Protein AF-0000000067210352 (afdb_homodimer)

Nearest PDB structures (foldseek):
  8b3d-assembly1_K  TM=9.411E-01  e=3.010E-17  Sus scrofa domesticus
  8xme-assembly1_K  TM=9.860E-01  e=3.059E-12  Arabidopsis thaliana
  8xmc-assembly1_K  TM=9.384E-01  e=3.059E-12  Arabidopsis thaliana
  8him-assembly1_K  TM=9.381E-01  e=9.627E-12  Brassica oleracea
  8qsz-assembly1_K  TM=8.817E-01  e=6.164E-12  Schizosaccharomyces pombe

Structure (mmCIF, N/CA/C/O backbone):
data_AF-0000000067210352-model_v1
#
loop_
_entity.id
_entity.type
_entity.pdbx_description
1 polymer 'RNA polymerase II subunit J'
#
loop_
_atom_site.group_PDB
_atom_site.id
_atom_site.type_symbol
_atom_site.label_atom_id
_atom_site.label_alt_id
_atom_site.label_comp_id
_atom_site.label_asym_id
_atom_site.label_entity_id
_atom_site.label_seq_id
_atom_site.pdbx_PDB_ins_code
_atom_site.Cartn_x
_atom_site.Cartn_y
_atom_site.Cartn_z
_atom_site.occupancy
_atom_site.B_iso_or_equiv
_atom_site.auth_seq_id
_atom_site.auth_comp_id
_atom_site.auth_asym_id
_atom_site.auth_atom_id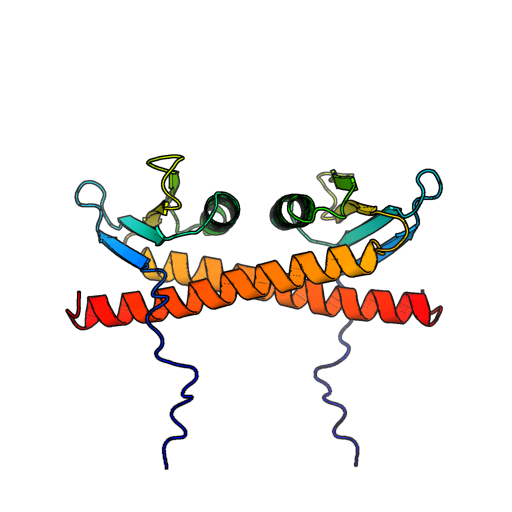
_atom_site.pdbx_PDB_model_num
ATOM 1 N N . SER A 1 1 ? -35.344 -11.773 -7.762 1 19.56 1 SER A N 1
ATOM 2 C CA . SER A 1 1 ? -35.125 -10.438 -8.305 1 19.56 1 SER A CA 1
ATOM 3 C C . SER A 1 1 ? -33.75 -9.922 -7.969 1 19.56 1 SER A C 1
ATOM 5 O O . SER A 1 1 ? -33.469 -9.516 -6.832 1 19.56 1 SER A O 1
ATOM 7 N N . THR A 1 2 ? -32.594 -10.547 -8.555 1 21.84 2 THR A N 1
ATOM 8 C CA . THR A 1 2 ? -31.188 -10.656 -8.289 1 21.84 2 THR A CA 1
ATOM 9 C C . THR A 1 2 ? -30.453 -9.359 -8.641 1 21.84 2 THR A C 1
ATOM 11 O O . THR A 1 2 ? -30.516 -8.914 -9.789 1 21.84 2 THR A O 1
ATOM 14 N N . LEU A 1 3 ? -30.641 -8.32 -7.82 1 22.97 3 LEU A N 1
ATOM 15 C CA . LEU A 1 3 ? -30.031 -7 -7.949 1 22.97 3 LEU A CA 1
ATOM 16 C C . LEU A 1 3 ? -28.578 -7.113 -8.383 1 22.97 3 LEU A C 1
ATOM 18 O O . LEU A 1 3 ? -27.719 -7.492 -7.582 1 22.97 3 LEU A O 1
ATOM 22 N N . ARG A 1 4 ? -28.422 -7.617 -9.656 1 25.55 4 ARG A N 1
ATOM 23 C CA . ARG A 1 4 ? -27.156 -7.73 -10.383 1 25.55 4 ARG A CA 1
ATOM 24 C C . ARG A 1 4 ? -26.406 -6.41 -10.375 1 25.55 4 ARG A C 1
ATOM 26 O O . ARG A 1 4 ? -26.875 -5.41 -10.914 1 25.55 4 ARG A O 1
ATOM 33 N N . CYS A 1 5 ? -25.828 -6.082 -9.258 1 28.19 5 CYS A N 1
ATOM 34 C CA . CYS A 1 5 ? -25 -4.887 -9.188 1 28.19 5 CYS A CA 1
ATOM 35 C C . CYS A 1 5 ? -24.328 -4.605 -10.531 1 28.19 5 CYS A C 1
ATOM 37 O O . CYS A 1 5 ? -23.641 -5.461 -11.07 1 28.19 5 CYS A O 1
ATOM 39 N N . HIS A 1 6 ? -25 -3.918 -11.508 1 27.55 6 HIS A N 1
ATOM 40 C CA . HIS A 1 6 ? -24.656 -3.383 -12.82 1 27.55 6 HIS A CA 1
ATOM 41 C C . HIS A 1 6 ? -23.234 -2.824 -12.82 1 27.55 6 HIS A C 1
ATOM 43 O O . HIS A 1 6 ? -22.812 -2.215 -13.805 1 27.55 6 HIS A O 1
ATOM 49 N N . TRP A 1 7 ? -22.938 -2.4 -11.609 1 29.77 7 TRP A N 1
ATOM 50 C CA . TRP A 1 7 ? -21.625 -1.773 -11.648 1 29.77 7 TRP A CA 1
ATOM 51 C C . TRP A 1 7 ? -20.609 -2.678 -12.352 1 29.77 7 TRP A C 1
ATOM 53 O O . TRP A 1 7 ? -19.422 -2.402 -12.336 1 29.77 7 TRP A O 1
ATOM 63 N N . CYS A 1 8 ? -21.125 -3.896 -12.844 1 28.25 8 CYS A N 1
ATOM 64 C CA . CYS A 1 8 ? -20.219 -4.941 -13.312 1 28.25 8 CYS A CA 1
ATOM 65 C C . CYS A 1 8 ? -19.406 -4.461 -14.516 1 28.25 8 CYS A C 1
ATOM 67 O O . CYS A 1 8 ? -18.188 -4.629 -14.547 1 28.25 8 CYS A O 1
ATOM 69 N N . GLN A 1 9 ? -19.938 -4.258 -15.828 1 29.86 9 GLN A N 1
ATOM 70 C CA . GLN A 1 9 ? -19.406 -4.852 -17.047 1 29.86 9 GLN A CA 1
ATOM 71 C C . GLN A 1 9 ? -18.297 -3.996 -17.641 1 29.86 9 GLN A C 1
ATOM 73 O O . GLN A 1 9 ? -17.656 -4.383 -18.625 1 29.86 9 GLN A O 1
ATOM 78 N N . GLY A 1 10 ? -18.391 -2.686 -17.719 1 33.44 10 GLY A N 1
ATOM 79 C CA . GLY A 1 10 ? -17.594 -2.113 -18.781 1 33.44 10 GLY A CA 1
ATOM 80 C C . GLY A 1 10 ? -16.141 -2.553 -18.75 1 33.44 10 GLY A C 1
ATOM 81 O O . GLY A 1 10 ? -15.641 -2.959 -17.703 1 33.44 10 GLY A O 1
ATOM 82 N N . ALA A 1 11 ? -15.5 -3.037 -19.984 1 35.12 11 ALA A N 1
ATOM 83 C CA . ALA A 1 11 ? -14.242 -3.676 -20.359 1 35.12 11 ALA A CA 1
ATOM 84 C C . ALA A 1 11 ? -13.055 -2.918 -19.766 1 35.12 11 ALA A C 1
ATOM 86 O O . ALA A 1 11 ? -11.922 -3.066 -20.234 1 35.12 11 ALA A O 1
ATOM 87 N N . ILE A 1 12 ? -13.102 -1.902 -19.172 1 40.78 12 ILE A N 1
ATOM 88 C CA . ILE A 1 12 ? -11.836 -1.324 -18.734 1 40.78 12 ILE A CA 1
ATOM 89 C C . ILE A 1 12 ? -11 -2.385 -18.016 1 40.78 12 ILE A C 1
ATOM 91 O O . ILE A 1 12 ? -11.188 -2.629 -16.828 1 40.78 12 ILE A O 1
ATOM 95 N N . GLN A 1 13 ? -11.078 -3.617 -18.484 1 44.81 13 GLN A N 1
ATOM 96 C CA . GLN A 1 13 ? -10.492 -4.879 -18.047 1 44.81 13 GLN A CA 1
ATOM 97 C C . GLN A 1 13 ? -9.023 -4.707 -17.672 1 44.81 13 GLN A C 1
ATOM 99 O O . GLN A 1 13 ? -8.172 -4.566 -18.547 1 44.81 13 GLN A O 1
ATOM 104 N N . SER A 1 14 ? -8.734 -3.717 -16.953 1 54.16 14 SER A N 1
ATOM 105 C CA . SER A 1 14 ? -7.359 -3.861 -16.484 1 54.16 14 SER A CA 1
ATOM 106 C C . SER A 1 14 ? -7.027 -5.32 -16.188 1 54.16 14 SER A C 1
ATOM 108 O O . SER A 1 14 ? -7.656 -5.949 -15.344 1 54.16 14 SER A O 1
ATOM 110 N N . ARG A 1 15 ? -6.789 -6.043 -17.312 1 71.25 15 ARG A N 1
ATOM 111 C CA . ARG A 1 15 ? -6.633 -7.488 -17.438 1 71.25 15 ARG A CA 1
ATOM 112 C C . ARG A 1 15 ? -5.508 -7.996 -16.531 1 71.25 15 ARG A C 1
ATOM 114 O O . ARG A 1 15 ? -4.395 -7.465 -16.562 1 71.25 15 ARG A O 1
ATOM 121 N N . ILE A 1 16 ? -5.949 -8.672 -15.484 1 84.25 16 ILE A N 1
ATOM 122 C CA . ILE A 1 16 ? -4.996 -9.484 -14.734 1 84.25 16 ILE A CA 1
ATOM 123 C C . ILE A 1 16 ? -4.914 -10.875 -15.344 1 84.25 16 ILE A C 1
ATOM 125 O O . ILE A 1 16 ? -5.941 -11.492 -15.641 1 84.25 16 ILE A O 1
ATOM 129 N N . THR A 1 17 ? -3.717 -11.211 -15.703 1 87.69 17 THR A N 1
ATOM 130 C CA . THR A 1 17 ? -3.49 -12.562 -16.203 1 87.69 17 THR A CA 1
ATOM 131 C C . THR A 1 17 ? -2.656 -13.367 -15.203 1 87.69 17 THR A C 1
ATOM 133 O O . THR A 1 17 ? -1.692 -12.852 -14.641 1 87.69 17 THR A O 1
ATOM 136 N N . ILE A 1 18 ? -3.014 -14.609 -15.055 1 89.81 18 ILE A N 1
ATOM 137 C CA . ILE A 1 18 ? -2.32 -15.508 -14.141 1 89.81 18 ILE A CA 1
ATOM 138 C C . ILE A 1 18 ? -1.677 -16.641 -14.922 1 89.81 18 ILE A C 1
ATOM 140 O O . ILE A 1 18 ? -2.367 -17.391 -15.617 1 89.81 18 ILE A O 1
ATOM 144 N N . ASN A 1 19 ? -0.349 -16.672 -14.812 1 90.38 19 ASN A N 1
ATOM 145 C CA . ASN A 1 19 ? 0.374 -17.75 -15.477 1 90.38 19 ASN A CA 1
ATOM 146 C C . ASN A 1 19 ? 1.207 -18.562 -14.484 1 90.38 19 ASN A C 1
ATOM 148 O O . ASN A 1 19 ? 1.931 -17.984 -13.664 1 90.38 19 ASN A O 1
ATOM 152 N N . LYS A 1 20 ? 1.061 -19.844 -14.633 1 91.25 20 LYS A N 1
ATOM 153 C CA . LYS A 1 20 ? 1.897 -20.703 -13.805 1 91.25 20 LYS A CA 1
ATOM 154 C C . LYS A 1 20 ? 3.354 -20.656 -14.258 1 91.25 20 LYS A C 1
ATOM 156 O O . LYS A 1 20 ? 3.635 -20.656 -15.461 1 91.25 20 LYS A O 1
ATOM 161 N N . ASP A 1 21 ? 4.27 -20.562 -13.289 1 91.62 21 ASP A N 1
ATOM 162 C CA . ASP A 1 21 ? 5.691 -20.688 -13.602 1 91.62 21 ASP A CA 1
ATOM 163 C C . ASP A 1 21 ? 6.066 -22.125 -13.922 1 91.62 21 ASP A C 1
ATOM 165 O O . ASP A 1 21 ? 5.973 -23 -13.055 1 91.62 21 ASP A O 1
ATOM 169 N N . THR A 1 22 ? 6.477 -22.391 -15.078 1 89.81 22 THR A N 1
ATOM 170 C CA . THR A 1 22 ? 6.75 -23.75 -15.523 1 89.81 22 THR A CA 1
ATOM 171 C C . THR A 1 22 ? 8.109 -24.219 -15.008 1 89.81 22 THR A C 1
ATOM 173 O O . THR A 1 22 ? 8.391 -25.422 -14.992 1 89.81 22 THR A O 1
ATOM 176 N N . LYS A 1 23 ? 8.922 -23.281 -14.578 1 92.12 23 LYS A N 1
ATOM 177 C CA . LYS A 1 23 ? 10.281 -23.641 -14.188 1 92.12 23 LYS A CA 1
ATOM 178 C C . LYS A 1 23 ? 10.391 -23.797 -12.672 1 92.12 23 LYS A C 1
ATOM 180 O O . LYS A 1 23 ? 11.289 -24.484 -12.18 1 92.12 23 LYS A O 1
ATOM 185 N N . VAL A 1 24 ? 9.539 -23.203 -11.938 1 93.5 24 VAL A N 1
ATOM 186 C CA . VAL A 1 24 ? 9.609 -23.188 -10.484 1 93.5 24 VAL A CA 1
ATOM 187 C C . VAL A 1 24 ? 8.32 -23.75 -9.891 1 93.5 24 VAL A C 1
ATOM 189 O O . VAL A 1 24 ? 7.227 -23.266 -10.203 1 93.5 24 VAL A O 1
ATOM 192 N N . PRO A 1 25 ? 8.414 -24.781 -9.062 1 94.25 25 PRO A N 1
ATOM 193 C CA . PRO A 1 25 ? 7.207 -25.359 -8.469 1 94.25 25 PRO A CA 1
ATOM 194 C C . PRO A 1 25 ? 6.449 -24.375 -7.582 1 94.25 25 PRO A C 1
ATOM 196 O O . PRO A 1 25 ? 7.066 -23.562 -6.898 1 94.25 25 PRO A O 1
ATOM 199 N N . ASN A 1 26 ? 5.074 -24.484 -7.539 1 96.44 26 ASN A N 1
ATOM 200 C CA . ASN A 1 26 ? 4.184 -23.672 -6.723 1 96.44 26 ASN A CA 1
ATOM 201 C C . ASN A 1 26 ? 4.473 -22.188 -6.902 1 96.44 26 ASN A C 1
ATOM 203 O O . ASN A 1 26 ? 4.617 -21.453 -5.918 1 96.44 26 ASN A O 1
ATOM 207 N N . ALA A 1 27 ? 4.711 -21.812 -8.078 1 96.94 27 ALA A N 1
ATOM 208 C CA . ALA A 1 27 ? 5.004 -20.422 -8.422 1 96.94 27 ALA A CA 1
ATOM 209 C C . ALA A 1 27 ? 4.098 -19.938 -9.547 1 96.94 27 ALA A C 1
ATOM 211 O O . ALA A 1 27 ? 3.756 -20.703 -10.453 1 96.94 27 ALA A O 1
ATOM 212 N N . CYS A 1 28 ? 3.65 -18.688 -9.461 1 96.5 28 CYS A N 1
ATOM 213 C CA . CYS A 1 28 ? 2.812 -18.047 -10.477 1 96.5 28 CYS A CA 1
ATOM 214 C C . CYS A 1 28 ? 3.314 -16.656 -10.797 1 96.5 28 CYS A C 1
ATOM 216 O O . CYS A 1 28 ? 3.945 -16 -9.961 1 96.5 28 CYS A O 1
ATOM 218 N N . LEU A 1 29 ? 3.006 -16.266 -12 1 94.38 29 LEU A N 1
ATOM 219 C CA . LEU A 1 29 ? 3.189 -14.883 -12.453 1 94.38 29 LEU A CA 1
ATOM 220 C C . LEU A 1 29 ? 1.847 -14.172 -12.586 1 94.38 29 LEU A C 1
ATOM 222 O O . LEU A 1 29 ? 0.952 -14.656 -13.289 1 94.38 29 LEU A O 1
ATOM 226 N N . PHE A 1 30 ? 1.729 -13.109 -11.875 1 92.75 30 PHE A N 1
ATOM 227 C CA . PHE A 1 30 ? 0.553 -12.258 -11.977 1 92.75 30 PHE A CA 1
ATOM 228 C C . PHE A 1 30 ? 0.858 -11.008 -12.797 1 92.75 30 PHE A C 1
ATOM 230 O O . PHE A 1 30 ? 1.696 -10.195 -12.414 1 92.75 30 PHE A O 1
ATOM 237 N N . THR A 1 31 ? 0.204 -10.883 -13.883 1 90.31 31 THR A N 1
ATOM 238 C CA . THR A 1 31 ? 0.408 -9.734 -14.758 1 90.31 31 THR A CA 1
ATOM 239 C C . THR A 1 31 ? -0.721 -8.719 -14.594 1 90.31 31 THR A C 1
ATOM 241 O O . THR A 1 31 ? -1.895 -9.055 -14.766 1 90.31 31 THR A O 1
ATOM 244 N N . ILE A 1 32 ? -0.373 -7.578 -14.227 1 88 32 ILE A N 1
ATOM 245 C CA . ILE A 1 32 ? -1.345 -6.512 -14.031 1 88 32 ILE A CA 1
ATOM 246 C C . ILE A 1 32 ? -1.101 -5.398 -15.047 1 88 32 ILE A C 1
ATOM 248 O O . ILE A 1 32 ? 0.018 -4.891 -15.164 1 88 32 ILE A O 1
ATOM 252 N N . ASN A 1 33 ? -2.201 -5.004 -15.672 1 81.06 33 ASN A N 1
ATOM 253 C CA . ASN A 1 33 ? -2.105 -3.961 -16.688 1 81.06 33 ASN A CA 1
ATOM 254 C C . ASN A 1 33 ? -2.373 -2.578 -16.109 1 81.06 33 ASN A C 1
ATOM 256 O O . ASN A 1 33 ? -3.314 -2.4 -15.328 1 81.06 33 ASN A O 1
ATOM 260 N N . LYS A 1 34 ? -1.65 -1.456 -16.594 1 69.19 34 LYS A N 1
ATOM 261 C CA . LYS A 1 34 ? -1.812 -0.025 -16.359 1 69.19 34 LYS A CA 1
ATOM 262 C C . LYS A 1 34 ? -1.405 0.348 -14.938 1 69.19 34 LYS A C 1
ATOM 264 O O . LYS A 1 34 ? -1.663 1.465 -14.484 1 69.19 34 LYS A O 1
ATOM 269 N N . GLU A 1 35 ? -0.926 -0.643 -14.375 1 61.75 35 GLU A N 1
ATOM 270 C CA . GLU A 1 35 ? -0.591 -0.27 -13.008 1 61.75 35 GLU A CA 1
ATOM 271 C C . GLU A 1 35 ? 0.895 0.045 -12.867 1 61.75 35 GLU A C 1
ATOM 273 O O . GLU A 1 35 ? 1.716 -0.455 -13.633 1 61.75 35 GLU A O 1
ATOM 278 N N . ASP A 1 36 ? 1.167 1.062 -11.93 1 67.06 36 ASP A N 1
ATOM 279 C CA . ASP A 1 36 ? 2.52 1.576 -11.734 1 67.06 36 ASP A CA 1
ATOM 280 C C . ASP A 1 36 ? 3.26 0.779 -10.664 1 67.06 36 ASP A C 1
ATOM 282 O O . ASP A 1 36 ? 2.707 -0.165 -10.094 1 67.06 36 ASP A O 1
ATOM 286 N N . HIS A 1 37 ? 4.516 1.188 -10.57 1 72.5 37 HIS A N 1
ATOM 287 C CA . HIS A 1 37 ? 5.543 0.625 -9.703 1 72.5 37 HIS A CA 1
ATOM 288 C C . HIS A 1 37 ? 5.102 0.658 -8.242 1 72.5 37 HIS A C 1
ATOM 290 O O . HIS A 1 37 ? 5.492 -0.204 -7.449 1 72.5 37 HIS A O 1
ATOM 296 N N . THR A 1 38 ? 4.148 1.482 -8.102 1 75.56 38 THR A N 1
ATOM 297 C CA . THR A 1 38 ? 3.742 1.651 -6.707 1 75.56 38 THR A CA 1
ATOM 298 C C . THR A 1 38 ? 3.055 0.392 -6.191 1 75.56 38 THR A C 1
ATOM 300 O O . THR A 1 38 ? 3.422 -0.132 -5.137 1 75.56 38 THR A O 1
ATOM 303 N N . LEU A 1 39 ? 2.275 -0.25 -6.93 1 83.94 39 LEU A N 1
ATOM 304 C CA . LEU A 1 39 ? 1.536 -1.431 -6.496 1 83.94 39 LEU A CA 1
ATOM 305 C C . LEU A 1 39 ? 2.443 -2.654 -6.453 1 83.94 39 LEU A C 1
ATOM 307 O O . LEU A 1 39 ? 2.334 -3.48 -5.543 1 83.94 39 LEU A O 1
ATOM 311 N N . GLY A 1 40 ? 3.324 -2.711 -7.52 1 88.06 40 GLY A N 1
ATOM 312 C CA . GLY A 1 40 ? 4.273 -3.812 -7.527 1 88.06 40 GLY A CA 1
ATOM 313 C C . GLY A 1 40 ? 5.094 -3.902 -6.254 1 88.06 40 GLY A C 1
ATOM 314 O O . GLY A 1 40 ? 5.188 -4.969 -5.645 1 88.06 40 GLY A O 1
ATOM 315 N N . ASN A 1 41 ? 5.594 -2.75 -5.891 1 85.38 41 ASN A N 1
ATOM 316 C CA . ASN A 1 41 ? 6.434 -2.693 -4.699 1 85.38 41 ASN A CA 1
ATOM 317 C C . ASN A 1 41 ? 5.633 -2.98 -3.434 1 85.38 41 ASN A C 1
ATOM 319 O O . ASN A 1 41 ? 6.094 -3.709 -2.555 1 85.38 41 ASN A O 1
ATOM 323 N N . ILE A 1 42 ? 4.484 -2.477 -3.289 1 87.38 42 ILE A N 1
ATOM 324 C CA . ILE A 1 42 ? 3.65 -2.607 -2.102 1 87.38 42 ILE A C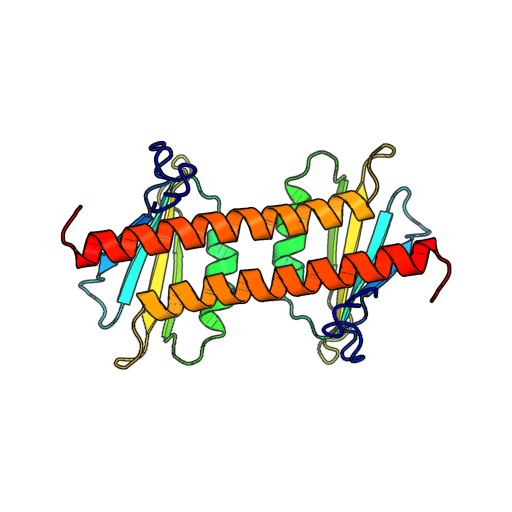A 1
ATOM 325 C C . ILE A 1 42 ? 3.236 -4.066 -1.919 1 87.38 42 ILE A C 1
ATOM 327 O O . ILE A 1 42 ? 3.32 -4.609 -0.815 1 87.38 42 ILE A O 1
ATOM 331 N N . ILE A 1 43 ? 2.916 -4.637 -2.961 1 91.62 43 ILE A N 1
ATOM 332 C CA . ILE A 1 43 ? 2.426 -6.008 -2.902 1 91.62 43 ILE A CA 1
ATOM 333 C C . ILE A 1 43 ? 3.584 -6.957 -2.6 1 91.62 43 ILE A C 1
ATOM 335 O O . ILE A 1 43 ? 3.457 -7.855 -1.764 1 91.62 43 ILE A O 1
ATOM 339 N N . LYS A 1 44 ? 4.676 -6.707 -3.307 1 92.75 44 LYS A N 1
ATOM 340 C CA . LYS A 1 44 ? 5.859 -7.52 -3.037 1 92.75 44 LYS A CA 1
ATOM 341 C C . LYS A 1 44 ? 6.219 -7.492 -1.555 1 92.75 44 LYS A C 1
ATOM 343 O O . LYS A 1 44 ? 6.414 -8.539 -0.938 1 92.75 44 LYS A O 1
ATOM 348 N N . SER A 1 45 ? 6.293 -6.328 -1.028 1 90.5 45 SER A N 1
ATOM 349 C CA . SER A 1 45 ? 6.664 -6.16 0.373 1 90.5 45 SER A CA 1
ATOM 350 C C . SER A 1 45 ? 5.688 -6.883 1.294 1 90.5 45 SER A C 1
ATOM 352 O O . SER A 1 45 ? 6.098 -7.508 2.273 1 90.5 45 SER A O 1
ATOM 354 N N . GLN A 1 46 ? 4.426 -6.746 1.006 1 92.5 46 GLN A N 1
ATOM 355 C CA . GLN A 1 46 ? 3.412 -7.406 1.824 1 92.5 46 GLN A CA 1
ATOM 356 C C . GLN A 1 46 ? 3.529 -8.922 1.727 1 92.5 46 GLN A C 1
ATOM 358 O O . GLN A 1 46 ? 3.398 -9.625 2.73 1 92.5 46 GLN A O 1
ATOM 363 N N . LEU A 1 47 ? 3.752 -9.453 0.554 1 96.19 47 LEU A N 1
ATOM 364 C CA . LEU A 1 47 ? 3.906 -10.883 0.321 1 96.19 47 LEU A CA 1
ATOM 365 C C . LEU A 1 47 ? 5.059 -11.445 1.146 1 96.19 47 LEU A C 1
ATOM 367 O O . LEU A 1 47 ? 4.953 -12.547 1.701 1 96.19 47 LEU A O 1
ATOM 371 N N . LEU A 1 48 ? 6.07 -10.727 1.271 1 94.94 48 LEU A N 1
ATOM 372 C CA . LEU A 1 48 ? 7.285 -11.195 1.924 1 94.94 48 LEU A CA 1
ATOM 373 C C . LEU A 1 48 ? 7.086 -11.297 3.432 1 94.94 48 LEU A C 1
ATOM 375 O O . LEU A 1 48 ? 7.891 -11.93 4.129 1 94.94 48 LEU A O 1
ATOM 379 N N . LYS A 1 49 ? 6.113 -10.758 3.926 1 91.19 49 LYS A N 1
ATOM 380 C CA . LYS A 1 49 ? 5.789 -10.891 5.344 1 91.19 49 LYS A CA 1
ATOM 381 C C . LYS A 1 49 ? 5.133 -12.234 5.637 1 91.19 49 LYS A C 1
ATOM 383 O O . LYS A 1 49 ? 5.031 -12.641 6.793 1 91.19 49 LYS A O 1
ATOM 388 N N . ASP A 1 50 ? 4.602 -12.867 4.66 1 96.25 50 ASP A N 1
ATOM 389 C CA . ASP A 1 50 ? 3.961 -14.172 4.793 1 96.25 50 ASP A CA 1
ATOM 390 C C . ASP A 1 50 ? 5 -15.289 4.879 1 96.25 50 ASP A C 1
ATOM 392 O O . ASP A 1 50 ? 5.766 -15.508 3.936 1 96.25 50 ASP A O 1
ATOM 396 N N . PRO A 1 51 ? 5.062 -16.031 5.926 1 97.62 51 PRO A N 1
ATOM 397 C CA . PRO A 1 51 ? 6.086 -17.062 6.09 1 97.62 51 PRO A CA 1
ATOM 398 C C . PRO A 1 51 ? 5.945 -18.203 5.078 1 97.62 51 PRO A C 1
ATOM 400 O O . PRO A 1 51 ? 6.887 -18.969 4.871 1 97.62 51 PRO A O 1
ATOM 403 N N . GLN A 1 52 ? 4.84 -18.312 4.43 1 98.12 52 GLN A N 1
ATOM 404 C CA . GLN A 1 52 ? 4.645 -19.391 3.461 1 98.12 52 GLN A CA 1
ATOM 405 C C . GLN A 1 52 ? 4.973 -18.922 2.047 1 98.12 52 GLN A C 1
ATOM 407 O O . GLN A 1 52 ? 4.844 -19.688 1.088 1 98.12 52 GLN A O 1
ATOM 412 N N . VAL A 1 53 ? 5.383 -17.703 1.933 1 98.38 53 VAL A N 1
ATOM 413 C CA . VAL A 1 53 ? 5.898 -17.188 0.67 1 98.38 53 VAL A CA 1
ATOM 414 C C . VAL A 1 53 ? 7.414 -17.391 0.61 1 98.38 53 VAL A C 1
ATOM 416 O O . VAL A 1 53 ? 8.156 -16.797 1.397 1 98.38 53 VAL A O 1
ATOM 419 N N . LEU A 1 54 ? 7.812 -18.203 -0.325 1 98.12 54 LEU A N 1
ATOM 420 C CA . LEU A 1 54 ? 9.227 -18.516 -0.469 1 98.12 54 LEU A CA 1
ATOM 421 C C . LEU A 1 54 ? 9.953 -17.422 -1.249 1 98.12 54 LEU A C 1
ATOM 423 O O . LEU A 1 54 ? 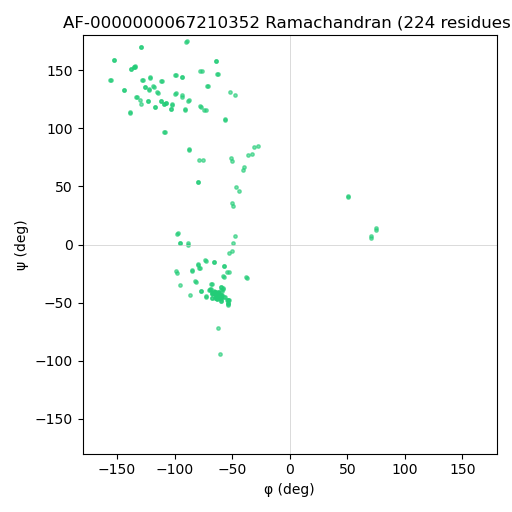11.133 -17.156 -1.005 1 98.12 54 LEU A O 1
ATOM 427 N N . PHE A 1 55 ? 9.289 -16.844 -2.109 1 97.81 55 PHE A N 1
ATOM 428 C CA . PHE A 1 55 ? 9.859 -15.805 -2.955 1 97.81 55 PHE A CA 1
ATOM 429 C C . PHE A 1 55 ? 8.766 -14.867 -3.469 1 97.81 55 PHE A C 1
ATOM 431 O O . PHE A 1 55 ? 7.668 -15.32 -3.807 1 97.81 55 PHE A O 1
ATOM 438 N N . ALA A 1 56 ? 9.07 -13.602 -3.525 1 97.75 56 ALA A N 1
ATOM 439 C CA . ALA A 1 56 ? 8.227 -12.594 -4.164 1 97.75 56 ALA A CA 1
ATOM 440 C C . ALA A 1 56 ? 9.07 -11.531 -4.863 1 97.75 56 ALA A C 1
ATOM 442 O O . ALA A 1 56 ? 10.039 -11.031 -4.293 1 97.75 56 ALA A O 1
ATOM 443 N N . GLY A 1 57 ? 8.773 -11.188 -6.055 1 94.88 57 GLY A N 1
ATOM 444 C CA . GLY A 1 57 ? 9.398 -10.141 -6.84 1 94.88 57 GLY A CA 1
ATOM 445 C C . GLY A 1 57 ? 8.477 -9.531 -7.875 1 94.88 57 GLY A C 1
ATOM 446 O O . GLY A 1 57 ? 7.375 -10.031 -8.102 1 94.88 57 GLY A O 1
ATOM 447 N N . TYR A 1 58 ? 8.805 -8.383 -8.289 1 93 58 TYR A N 1
ATOM 448 C CA . TYR A 1 58 ? 8.047 -7.82 -9.398 1 93 58 TYR A CA 1
ATOM 449 C C . TYR A 1 58 ? 8.977 -7.191 -10.43 1 93 58 TYR A C 1
ATOM 451 O O . TYR A 1 58 ? 10.117 -6.844 -10.117 1 93 58 TYR A O 1
ATOM 459 N N . LYS A 1 59 ? 8.578 -7.129 -11.656 1 89.56 59 LYS A N 1
ATOM 460 C CA . LYS A 1 59 ? 9.312 -6.473 -12.734 1 89.56 59 LYS A CA 1
ATOM 461 C C . LYS A 1 59 ? 8.375 -5.676 -13.633 1 89.56 59 LYS A C 1
ATOM 463 O O . LYS A 1 59 ? 7.176 -5.938 -13.672 1 89.56 59 LYS A O 1
ATOM 468 N N . VAL A 1 60 ? 9 -4.645 -14.164 1 83.75 60 VAL A N 1
ATOM 469 C CA . VAL A 1 60 ? 8.344 -3.865 -15.211 1 83.75 60 VAL A CA 1
ATOM 470 C C . VAL A 1 60 ? 9.016 -4.133 -16.562 1 83.75 60 VAL A C 1
ATOM 472 O O . VAL A 1 60 ? 10.109 -3.627 -16.828 1 83.75 60 VAL A O 1
ATOM 475 N N . PRO A 1 61 ? 8.422 -5.008 -17.266 1 78.56 61 PRO A N 1
ATOM 476 C CA . PRO A 1 61 ? 9.117 -5.438 -18.484 1 78.56 61 PRO A CA 1
ATOM 477 C C . PRO A 1 61 ? 9.516 -4.27 -19.391 1 78.56 61 PRO A C 1
ATOM 479 O O . PRO A 1 61 ? 10.609 -4.273 -19.953 1 78.56 61 PRO A O 1
ATOM 482 N N . HIS A 1 62 ? 8.617 -3.385 -19.719 1 76.5 62 HIS A N 1
ATOM 483 C CA . HIS A 1 62 ? 8.961 -2.219 -20.516 1 76.5 62 HIS A CA 1
ATOM 484 C C . HIS A 1 62 ? 8.438 -0.935 -19.875 1 76.5 62 HIS A C 1
ATOM 486 O O . HIS A 1 62 ? 7.246 -0.824 -19.578 1 76.5 62 HIS A O 1
ATOM 492 N N . PRO A 1 63 ? 9.336 -0.019 -19.641 1 66.94 63 PRO A N 1
ATOM 493 C CA . PRO A 1 63 ? 8.93 1.237 -19 1 66.94 63 PRO A CA 1
ATOM 494 C C . PRO A 1 63 ? 7.793 1.937 -19.734 1 66.94 63 PRO A C 1
ATOM 496 O O . PRO A 1 63 ? 7.02 2.68 -19.125 1 66.94 63 PRO A O 1
ATOM 499 N N . LEU A 1 64 ? 7.758 1.58 -20.953 1 71.81 64 LEU A N 1
ATOM 500 C CA . LEU A 1 64 ? 6.746 2.273 -21.75 1 71.81 64 LEU A CA 1
ATOM 501 C C . LEU A 1 64 ? 5.391 1.589 -21.625 1 71.81 64 LEU A C 1
ATOM 503 O O . LEU A 1 64 ? 4.355 2.197 -21.891 1 71.81 64 LEU A O 1
ATOM 507 N N . GLU A 1 65 ? 5.508 0.347 -21.25 1 67.94 65 GLU A N 1
ATOM 508 C CA . GLU A 1 65 ? 4.254 -0.37 -21.031 1 67.94 65 GLU A CA 1
ATOM 509 C C . GLU A 1 65 ? 3.822 -0.307 -19.578 1 67.94 65 GLU A C 1
ATOM 511 O O . GLU A 1 65 ? 4.656 -0.376 -18.672 1 67.94 65 GLU A O 1
ATOM 516 N N . HIS A 1 66 ? 2.641 0.1 -19.375 1 76.44 66 HIS A N 1
ATOM 517 C CA . HIS A 1 66 ? 2.1 0.203 -18.016 1 76.44 66 HIS A CA 1
ATOM 518 C C . HIS A 1 66 ? 1.652 -1.16 -17.5 1 76.44 66 HIS A C 1
ATOM 520 O O . HIS A 1 66 ? 0.462 -1.382 -17.266 1 76.44 66 HIS A O 1
ATOM 526 N N . LYS A 1 67 ? 2.648 -2.146 -17.578 1 82.19 67 LYS A N 1
ATOM 527 C CA . LYS A 1 67 ? 2.361 -3.473 -17.047 1 82.19 67 LYS A CA 1
ATOM 528 C C . LYS A 1 67 ? 3.359 -3.854 -15.953 1 82.19 67 LYS A C 1
ATOM 530 O O . LYS A 1 67 ? 4.543 -3.518 -16.047 1 82.19 67 LYS A O 1
ATOM 535 N N . ILE A 1 68 ? 2.869 -4.543 -15 1 88.62 68 ILE A N 1
ATOM 536 C CA . ILE A 1 68 ? 3.734 -5.07 -13.953 1 88.62 68 ILE A CA 1
ATOM 537 C C . ILE A 1 68 ? 3.523 -6.578 -13.828 1 88.62 68 ILE A C 1
ATOM 539 O O . ILE A 1 68 ? 2.398 -7.066 -13.938 1 88.62 68 ILE A O 1
ATOM 543 N N . ILE A 1 69 ? 4.613 -7.266 -13.719 1 90.69 69 ILE A N 1
ATOM 544 C CA . ILE A 1 69 ? 4.555 -8.703 -13.492 1 90.69 69 ILE A CA 1
ATOM 545 C C . ILE A 1 69 ? 5.062 -9.023 -12.086 1 90.69 69 ILE A C 1
ATOM 547 O O . ILE A 1 69 ? 6.188 -8.672 -11.727 1 90.69 69 ILE A O 1
ATOM 551 N N . ILE A 1 70 ? 4.215 -9.68 -11.32 1 93.44 70 ILE A N 1
ATOM 552 C CA . ILE A 1 70 ? 4.57 -10.086 -9.969 1 93.44 70 ILE A CA 1
ATOM 553 C C . ILE A 1 70 ? 4.742 -11.602 -9.914 1 93.44 70 ILE A C 1
ATOM 555 O O . ILE A 1 70 ? 3.828 -12.352 -10.273 1 93.44 70 ILE A O 1
ATOM 559 N N . ARG A 1 71 ? 5.938 -11.992 -9.531 1 96.19 71 ARG A N 1
ATOM 560 C CA . ARG A 1 71 ? 6.223 -13.414 -9.367 1 96.19 71 ARG A CA 1
ATOM 561 C C . ARG A 1 71 ? 6.133 -13.82 -7.898 1 96.19 71 ARG A C 1
ATOM 563 O O . ARG A 1 71 ? 6.719 -13.172 -7.031 1 96.19 71 ARG A O 1
ATOM 570 N N . VAL A 1 72 ? 5.383 -14.906 -7.656 1 97.88 72 VAL A N 1
ATOM 571 C CA . VAL A 1 72 ? 5.176 -15.383 -6.293 1 97.88 72 VAL A CA 1
ATOM 572 C C . VAL A 1 72 ? 5.395 -16.891 -6.234 1 97.88 72 VAL A C 1
ATOM 574 O O . VAL A 1 72 ? 4.852 -17.641 -7.059 1 97.88 72 VAL A O 1
ATOM 577 N N . GLN A 1 73 ? 6.211 -17.25 -5.355 1 98.44 73 GLN A N 1
ATOM 578 C CA . GLN A 1 73 ? 6.402 -18.672 -5.066 1 98.44 73 GLN A CA 1
ATOM 579 C C . GLN A 1 73 ? 6.027 -19 -3.623 1 98.44 73 GLN A C 1
ATOM 581 O O . GLN A 1 73 ? 6.402 -18.266 -2.699 1 98.44 73 GLN A O 1
ATOM 586 N N . THR A 1 74 ? 5.273 -20.141 -3.371 1 98.38 74 THR A N 1
ATOM 587 C CA . THR A 1 74 ? 4.82 -20.5 -2.031 1 98.38 74 THR A CA 1
ATOM 588 C C . THR A 1 74 ? 5.184 -21.953 -1.709 1 98.38 74 THR A C 1
ATOM 590 O O . THR A 1 74 ? 5.73 -22.656 -2.553 1 98.38 74 THR A O 1
ATOM 593 N N . THR A 1 75 ? 5 -22.297 -0.425 1 98.19 75 THR A N 1
ATOM 594 C CA . THR A 1 75 ? 5.152 -23.672 0.004 1 98.19 75 THR A CA 1
ATOM 595 C C . THR A 1 75 ? 4.109 -24.562 -0.663 1 98.19 75 THR A C 1
ATOM 597 O O . THR A 1 75 ? 3.086 -24.078 -1.148 1 98.19 75 THR A O 1
ATOM 600 N N . PRO A 1 76 ? 4.316 -25.844 -0.773 1 96.62 76 PRO A N 1
ATOM 601 C CA . PRO A 1 76 ? 3.451 -26.766 -1.52 1 96.62 76 PRO A CA 1
ATOM 602 C C . PRO A 1 76 ? 2.01 -26.75 -1.018 1 96.62 76 PRO A C 1
ATOM 604 O O . PRO A 1 76 ? 1.081 -27.016 -1.788 1 96.62 76 PRO A O 1
ATOM 607 N N . ASP A 1 77 ? 1.696 -26.438 0.198 1 96.56 77 ASP A N 1
ATOM 608 C CA . ASP A 1 77 ? 0.354 -26.516 0.768 1 96.56 77 ASP A CA 1
ATOM 609 C C . ASP A 1 77 ? -0.329 -25.156 0.75 1 96.56 77 ASP A C 1
ATOM 611 O O . ASP A 1 77 ? -1.37 -24.969 1.384 1 96.56 77 ASP A O 1
ATOM 615 N N . TYR A 1 78 ? 0.24 -24.203 0.106 1 96.5 78 TYR A N 1
ATOM 616 C CA . TYR A 1 78 ? -0.24 -22.828 0.042 1 96.5 78 TYR A CA 1
ATOM 617 C C . TYR A 1 78 ? -0.1 -22.266 -1.368 1 96.5 78 TYR A C 1
ATOM 619 O O . TYR A 1 78 ? 1.009 -22.172 -1.899 1 96.5 78 TYR A O 1
ATOM 627 N N . SER A 1 79 ? -1.216 -21.953 -2.09 1 95.62 79 SER A N 1
ATOM 628 C CA . SER A 1 79 ? -1.143 -21.562 -3.49 1 95.62 79 SER A CA 1
ATOM 629 C C . SER A 1 79 ? -0.688 -20.109 -3.627 1 95.62 79 SER A C 1
ATOM 631 O O . SER A 1 79 ? -1.04 -19.266 -2.803 1 95.62 79 SER A O 1
ATOM 633 N N . PRO A 1 80 ? -0.008 -19.781 -4.691 1 96.56 80 PRO A N 1
ATOM 634 C CA . PRO A 1 80 ? 0.364 -18.391 -4.973 1 96.56 80 PRO A CA 1
ATOM 635 C C . PRO A 1 80 ? -0.848 -17.469 -5.109 1 96.56 80 PRO A C 1
ATOM 637 O O . PRO A 1 80 ? -0.793 -16.297 -4.707 1 96.56 80 PRO A O 1
ATOM 640 N N . GLN A 1 81 ? -1.918 -18.031 -5.699 1 94.38 81 GLN A N 1
ATOM 641 C CA . GLN A 1 81 ? -3.133 -17.234 -5.855 1 94.38 81 GLN A CA 1
ATOM 642 C C . GLN A 1 81 ? -3.695 -16.812 -4.5 1 94.38 81 GLN A C 1
ATOM 644 O O . GLN A 1 81 ? -4.105 -15.664 -4.32 1 94.38 81 GLN A O 1
ATOM 649 N N . GLU A 1 82 ? -3.721 -17.734 -3.557 1 95.06 82 GLU A N 1
ATOM 650 C CA . GLU A 1 82 ? -4.188 -17.422 -2.207 1 95.06 82 GLU A CA 1
ATOM 651 C C . GLU A 1 82 ? -3.27 -16.406 -1.522 1 95.06 82 GLU A C 1
ATOM 653 O O . GLU A 1 82 ? -3.744 -15.477 -0.879 1 95.06 82 GLU A O 1
ATOM 658 N N . ALA A 1 83 ? -1.989 -16.609 -1.618 1 96.88 83 ALA A N 1
ATOM 659 C CA . ALA A 1 83 ? -1.021 -15.695 -1.023 1 96.88 83 ALA A CA 1
ATOM 660 C C . ALA A 1 83 ? -1.219 -14.273 -1.548 1 96.88 83 ALA A C 1
ATOM 662 O O . ALA A 1 83 ? -1.21 -13.312 -0.774 1 96.88 83 ALA A O 1
ATOM 663 N N . PHE A 1 84 ? -1.397 -14.172 -2.854 1 95.19 84 PHE A N 1
ATOM 664 C CA . PHE A 1 84 ? -1.597 -12.883 -3.508 1 95.19 84 PHE A CA 1
ATOM 665 C C . PHE A 1 84 ? -2.881 -12.219 -3.021 1 95.19 84 PHE A C 1
ATOM 667 O O . PHE A 1 84 ? -2.879 -11.039 -2.664 1 95.19 84 PHE A O 1
ATOM 674 N N . THR A 1 85 ? -3.963 -12.992 -2.984 1 94.5 85 THR A N 1
ATOM 675 C CA . THR A 1 85 ? -5.246 -12.5 -2.498 1 94.5 85 THR A CA 1
ATOM 676 C C . THR A 1 85 ? -5.133 -12.016 -1.056 1 94.5 85 THR A C 1
ATOM 678 O O . THR A 1 85 ? -5.605 -10.93 -0.721 1 94.5 85 THR A O 1
ATOM 681 N N . ASN A 1 86 ? -4.477 -12.734 -0.228 1 96 86 ASN A N 1
ATOM 682 C CA . ASN A 1 86 ? -4.312 -12.375 1.178 1 96 86 ASN A CA 1
ATOM 683 C C . ASN A 1 86 ? -3.492 -11.102 1.339 1 96 86 ASN A C 1
ATOM 685 O O . ASN A 1 86 ? -3.791 -10.266 2.195 1 96 86 ASN A O 1
ATOM 689 N N . ALA A 1 87 ? -2.465 -11.039 0.529 1 95.62 87 ALA A N 1
ATOM 690 C CA . ALA A 1 87 ? -1.623 -9.852 0.598 1 95.62 87 ALA A CA 1
ATOM 691 C C . ALA A 1 87 ? -2.432 -8.586 0.3 1 95.62 87 ALA A C 1
ATOM 693 O O . ALA A 1 87 ? -2.322 -7.59 1.015 1 95.62 87 ALA A O 1
ATOM 694 N N . ILE A 1 88 ? -3.252 -8.641 -0.723 1 94.19 88 ILE A N 1
ATOM 695 C CA . ILE A 1 88 ? -4.055 -7.488 -1.129 1 94.19 88 ILE A CA 1
ATOM 696 C C . ILE A 1 88 ? -5.102 -7.191 -0.059 1 94.19 88 ILE A C 1
ATOM 698 O O . ILE A 1 88 ? -5.27 -6.039 0.351 1 94.19 88 ILE A O 1
ATOM 702 N N . THR A 1 89 ? -5.762 -8.219 0.387 1 95 89 THR A N 1
ATOM 703 C CA . THR A 1 89 ? -6.805 -8.055 1.393 1 95 89 THR A CA 1
ATOM 704 C C . THR A 1 89 ? -6.227 -7.488 2.686 1 95 89 THR A C 1
ATOM 706 O O . THR A 1 89 ? -6.848 -6.641 3.332 1 95 89 THR A O 1
ATOM 709 N N . ASP A 1 90 ? -5.098 -7.961 3.043 1 93.69 90 ASP A N 1
ATOM 710 C CA . ASP A 1 90 ? -4.441 -7.461 4.246 1 93.69 90 ASP A CA 1
ATOM 711 C C . ASP A 1 90 ? -4.078 -5.984 4.102 1 93.69 90 ASP A C 1
ATOM 713 O O . ASP A 1 90 ? -4.25 -5.203 5.039 1 93.69 90 ASP A O 1
ATOM 717 N N . LEU A 1 91 ? -3.551 -5.621 2.99 1 92.75 91 LEU A N 1
ATOM 718 C CA . LEU A 1 91 ? -3.195 -4.23 2.732 1 92.75 91 LEU A CA 1
ATOM 719 C C . LEU A 1 91 ? -4.422 -3.33 2.83 1 92.75 91 LEU A C 1
ATOM 721 O O . LEU A 1 91 ? -4.371 -2.27 3.457 1 92.75 91 LEU A O 1
ATOM 725 N N . ILE A 1 92 ? -5.5 -3.75 2.221 1 92.56 92 ILE A N 1
ATOM 726 C CA . ILE A 1 92 ? -6.734 -2.977 2.254 1 92.56 92 ILE A CA 1
ATOM 727 C C . ILE A 1 92 ? -7.211 -2.826 3.697 1 92.56 92 ILE A C 1
ATOM 729 O O . ILE A 1 92 ? -7.598 -1.733 4.121 1 92.56 92 ILE A O 1
ATOM 733 N N . SER A 1 93 ? -7.113 -3.914 4.375 1 92.5 93 SER A N 1
ATOM 734 C CA . SER A 1 93 ? -7.555 -3.889 5.766 1 92.5 93 SER A CA 1
ATOM 735 C C . SER A 1 93 ? -6.703 -2.938 6.598 1 92.5 93 SER A C 1
ATOM 737 O O . SER A 1 93 ? -7.23 -2.162 7.395 1 92.5 93 SER A O 1
ATOM 739 N N . GLU A 1 94 ? -5.465 -2.979 6.469 1 89.44 94 GLU A N 1
ATOM 740 C CA . GLU A 1 94 ? -4.547 -2.117 7.211 1 89.44 94 GLU A CA 1
ATOM 741 C C . GLU A 1 94 ? -4.785 -0.646 6.883 1 89.44 94 GLU A C 1
ATOM 743 O O . GLU A 1 94 ? -4.836 0.195 7.781 1 89.44 94 GLU A O 1
ATOM 748 N N . LEU A 1 95 ? -4.945 -0.371 5.621 1 91 95 LEU A N 1
ATOM 749 C CA . LEU A 1 95 ? -5.176 1.006 5.199 1 91 95 LEU A CA 1
ATOM 750 C C . LEU A 1 95 ? -6.547 1.493 5.664 1 91 95 LEU A C 1
ATOM 752 O O . LEU A 1 95 ? -6.699 2.66 6.031 1 91 95 LEU A O 1
ATOM 756 N N . SER A 1 96 ? -7.52 0.622 5.609 1 91.88 96 SER A N 1
ATOM 757 C CA . SER A 1 96 ? -8.852 0.984 6.086 1 91.88 96 SER A CA 1
ATOM 758 C C . SER A 1 96 ? -8.836 1.307 7.574 1 91.88 96 SER A C 1
ATOM 760 O O . SER A 1 96 ? -9.477 2.262 8.016 1 91.88 96 SER A O 1
ATOM 762 N N . LEU A 1 97 ? -8.164 0.514 8.281 1 89.5 97 LEU A N 1
ATOM 763 C CA . LEU A 1 97 ? -8.031 0.779 9.703 1 89.5 97 LEU A CA 1
ATOM 764 C C . LEU A 1 97 ? -7.32 2.105 9.945 1 89.5 97 LEU A C 1
ATOM 766 O O . LEU A 1 97 ? -7.719 2.881 10.82 1 89.5 97 LEU A O 1
ATOM 770 N N . LEU A 1 98 ? -6.305 2.344 9.25 1 89.19 98 LEU A N 1
ATOM 771 C CA . LEU A 1 98 ? -5.582 3.607 9.359 1 89.19 98 LEU A CA 1
ATOM 772 C C . LEU A 1 98 ? -6.492 4.785 9.023 1 89.19 98 LEU A C 1
ATOM 774 O O . LEU A 1 98 ? -6.473 5.805 9.711 1 89.19 98 LEU A O 1
ATOM 778 N N . GLU A 1 99 ? -7.18 4.68 7.949 1 90.62 99 GLU A N 1
ATOM 779 C CA . GLU A 1 99 ? -8.117 5.727 7.551 1 90.62 99 GLU A CA 1
ATOM 780 C C . GLU A 1 99 ? -9.102 6.043 8.672 1 90.62 99 GLU A C 1
ATOM 782 O O . GLU A 1 99 ? -9.359 7.215 8.961 1 90.62 99 GLU A O 1
ATOM 787 N N . GLU A 1 100 ? -9.633 4.996 9.211 1 90.06 100 GLU A N 1
ATOM 788 C CA . GLU A 1 100 ? -10.586 5.172 10.297 1 90.06 100 GLU A CA 1
ATOM 789 C C . GLU A 1 100 ? -9.945 5.879 11.484 1 90.06 100 GLU A C 1
ATOM 791 O O . GLU A 1 100 ? -10.539 6.797 12.062 1 90.06 100 GLU A O 1
ATOM 796 N N . ARG A 1 101 ? -8.82 5.473 11.852 1 84.5 101 ARG A N 1
ATOM 797 C CA . ARG A 1 101 ? -8.102 6.086 12.961 1 84.5 101 ARG A CA 1
ATOM 798 C C . ARG A 1 101 ? -7.777 7.547 12.664 1 84.5 101 ARG A C 1
ATOM 800 O O . ARG A 1 101 ? -7.832 8.391 13.562 1 84.5 101 ARG A O 1
ATOM 807 N N . PHE A 1 102 ? -7.387 7.762 11.5 1 88.88 102 PHE A N 1
ATOM 808 C CA . PHE A 1 102 ? -7.062 9.117 11.094 1 88.88 102 PHE A CA 1
ATOM 809 C C . PHE A 1 102 ? -8.289 10.016 11.172 1 88.88 102 PHE A C 1
ATOM 811 O O . PHE A 1 102 ? -8.195 11.172 11.609 1 88.88 102 PHE A O 1
ATOM 818 N N . ARG A 1 103 ? -9.344 9.578 10.742 1 87 103 ARG A N 1
ATOM 819 C CA . ARG A 1 103 ? -10.586 10.344 10.812 1 87 103 ARG A CA 1
ATOM 820 C C . ARG A 1 103 ? -10.938 10.695 12.25 1 87 103 ARG A C 1
ATOM 822 O O . ARG A 1 103 ? -11.383 11.812 12.531 1 87 103 ARG A O 1
ATOM 829 N N . VAL A 1 104 ? -10.727 9.805 13.109 1 85 104 VAL A N 1
ATOM 830 C CA . VAL A 1 104 ? -11 10.031 14.523 1 85 104 VAL A CA 1
ATOM 831 C C . VAL A 1 104 ? -10.039 11.078 15.078 1 85 104 VAL A C 1
ATOM 833 O O . VAL A 1 104 ? -10.445 11.984 15.812 1 85 104 VAL A O 1
ATOM 836 N N . ALA A 1 105 ? -8.789 11 14.695 1 84.19 105 ALA A N 1
ATOM 837 C CA . ALA A 1 105 ? -7.77 11.922 15.18 1 84.19 105 ALA A CA 1
ATOM 838 C C . ALA A 1 105 ? -8.055 13.344 14.703 1 84.19 105 ALA A C 1
ATOM 840 O O . ALA A 1 105 ? -7.84 14.305 15.445 1 84.19 105 ALA A O 1
ATOM 841 N N . ILE A 1 106 ? -8.477 13.5 13.469 1 84.12 106 ILE A N 1
ATOM 842 C CA . ILE A 1 106 ? -8.797 14.82 12.93 1 84.12 106 ILE A CA 1
ATOM 843 C C . ILE A 1 106 ? -9.961 15.43 13.695 1 84.12 106 ILE A C 1
ATOM 845 O O . ILE A 1 106 ? -9.945 16.625 14.023 1 84.12 106 ILE A O 1
ATOM 849 N N . LYS A 1 107 ? -10.898 14.617 13.922 1 82.44 107 LYS A N 1
ATOM 850 C CA . LYS A 1 107 ? -12.055 15.086 14.672 1 82.44 107 LYS A CA 1
ATOM 851 C C . LYS A 1 107 ? -11.664 15.5 16.094 1 82.44 107 LYS A C 1
ATOM 853 O O . LYS A 1 107 ? -12.125 16.531 16.594 1 82.44 107 LYS A O 1
ATOM 858 N N . ASP A 1 108 ? -10.836 14.727 16.703 1 78.62 108 ASP A N 1
ATOM 859 C CA . ASP A 1 108 ? -10.375 15.039 18.062 1 78.62 108 ASP A CA 1
ATOM 860 C C . ASP A 1 108 ? -9.586 16.344 18.078 1 78.62 108 ASP A C 1
ATOM 862 O O . ASP A 1 108 ? -9.703 17.125 19.016 1 78.62 108 ASP A O 1
ATOM 866 N N . LYS A 1 109 ? -8.773 16.531 17.141 1 77.94 109 LYS A N 1
ATOM 867 C CA . LYS A 1 109 ? -7.973 17.734 17.047 1 77.94 109 LYS A CA 1
ATOM 868 C C . LYS A 1 109 ? -8.852 18.969 16.812 1 77.94 109 LYS A C 1
ATOM 870 O O . LYS A 1 109 ? -8.609 20.031 17.391 1 77.94 109 LYS A O 1
ATOM 875 N N . GLN A 1 110 ? -9.82 18.75 15.977 1 77.25 110 GLN A N 1
ATOM 876 C CA . GLN A 1 110 ? -10.75 19.859 15.711 1 77.25 110 GLN A CA 1
ATOM 877 C C . GLN A 1 110 ? -11.586 20.188 16.938 1 77.25 110 GLN A C 1
ATOM 879 O O . GLN A 1 110 ? -11.922 21.344 17.172 1 77.25 110 GLN A O 1
ATOM 884 N N . GLU A 1 111 ? -11.891 19.141 17.672 1 70.12 111 GLU A N 1
ATOM 885 C CA . GLU A 1 111 ? -12.727 19.359 18.859 1 70.12 111 GLU A CA 1
ATOM 886 C C . GLU A 1 111 ? -11.875 19.688 20.078 1 70.12 111 GLU A C 1
ATOM 888 O O . GLU A 1 111 ? -12.398 20.062 21.125 1 70.12 111 GLU A O 1
ATOM 893 N N . GLY A 1 112 ? -10.648 19.766 19.984 1 61.38 112 GLY A N 1
ATOM 894 C CA . GLY A 1 112 ? -9.766 20.078 21.109 1 61.38 112 GLY A CA 1
ATOM 895 C C . GLY A 1 112 ? -9.594 18.922 22.078 1 61.38 112 GLY A C 1
ATOM 896 O O . GLY A 1 112 ? -9.336 19.141 23.266 1 61.38 112 GLY A O 1
ATOM 897 N N . ILE A 1 113 ? -10.039 17.641 21.672 1 55.69 113 ILE A N 1
ATOM 898 C CA . ILE A 1 113 ? -9.945 16.531 22.594 1 55.69 113 ILE A CA 1
ATOM 899 C C . ILE A 1 113 ? -8.57 15.867 22.469 1 55.69 113 ILE A C 1
ATOM 901 O O . ILE A 1 113 ? -8.156 15.477 21.391 1 55.69 113 ILE A O 1
ATOM 905 N N . GLU A 1 114 ? -7.508 16.156 22.938 1 49.81 114 GLU A N 1
ATOM 906 C CA . GLU A 1 114 ? -6.164 15.586 22.938 1 49.81 114 GLU A CA 1
ATOM 907 C C . GLU A 1 114 ? -6.164 14.148 23.453 1 49.81 114 GLU A C 1
ATOM 909 O O . GLU A 1 114 ? -7.031 13.766 24.234 1 49.81 114 GLU A O 1
ATOM 914 N N . SER B 1 1 ? -34.344 5.809 19.188 1 19.88 1 SER B N 1
ATOM 915 C CA . SER B 1 1 ? -33.719 4.574 19.672 1 19.88 1 SER B CA 1
ATOM 916 C C . SER B 1 1 ? -32.469 4.246 18.891 1 19.88 1 SER B C 1
ATOM 918 O O . SER B 1 1 ? -32.531 3.816 17.734 1 19.88 1 SER B O 1
ATOM 920 N N . THR B 1 2 ? -31.297 5.062 19.031 1 21.72 2 THR B N 1
ATOM 921 C CA . THR B 1 2 ? -30.125 5.41 18.234 1 21.72 2 THR B CA 1
ATOM 922 C C . THR B 1 2 ? -29.094 4.281 18.281 1 21.72 2 THR B C 1
ATOM 924 O O . THR B 1 2 ? -28.609 3.91 19.344 1 21.72 2 THR B O 1
ATOM 927 N N . LEU B 1 3 ? -29.391 3.15 17.578 1 23.05 3 LEU B N 1
ATOM 928 C CA . LEU B 1 3 ? -28.547 1.978 17.422 1 23.05 3 LEU B CA 1
ATOM 929 C C . LEU B 1 3 ? -27.094 2.387 17.219 1 23.05 3 LEU B C 1
ATOM 931 O O . LEU B 1 3 ? -26.719 2.859 16.141 1 23.05 3 LEU B O 1
ATOM 935 N N . ARG B 1 4 ? -26.531 3.041 18.312 1 25.8 4 ARG B N 1
ATOM 936 C CA . ARG B 1 4 ? -25.141 3.428 18.453 1 25.8 4 ARG B CA 1
ATOM 937 C C . ARG B 1 4 ? -24.203 2.25 18.156 1 25.8 4 ARG B C 1
ATOM 939 O O . ARG B 1 4 ? -24.234 1.248 18.875 1 25.8 4 ARG B O 1
ATOM 946 N N . CYS B 1 5 ? -24.125 1.903 16.906 1 27.77 5 CYS B N 1
ATOM 947 C CA . CYS B 1 5 ? -23.203 0.847 16.484 1 27.77 5 CYS B CA 1
ATOM 948 C C . CYS B 1 5 ? -22.016 0.757 17.406 1 27.77 5 CYS B C 1
ATOM 950 O O . CYS B 1 5 ? -21.312 1.746 17.625 1 27.77 5 CYS B O 1
ATOM 952 N N . HIS B 1 6 ? -22.078 0.022 18.578 1 27.59 6 HIS B N 1
ATOM 953 C CA . HIS B 1 6 ? -21.156 -0.405 19.625 1 27.59 6 HIS B CA 1
ATOM 954 C C . HIS B 1 6 ? -19.797 -0.765 19.031 1 27.59 6 HIS B C 1
ATOM 956 O O . HIS B 1 6 ? -18.938 -1.308 19.734 1 27.59 6 HIS B O 1
ATOM 962 N N . TRP B 1 7 ? -19.922 -1.182 17.781 1 29.38 7 TRP B N 1
ATOM 963 C CA . TRP B 1 7 ? -18.625 -1.561 17.25 1 29.38 7 TRP B CA 1
ATOM 964 C C . TRP B 1 7 ? -17.562 -0.5 17.547 1 29.38 7 TRP B C 1
ATOM 966 O O . TRP B 1 7 ? -16.484 -0.508 16.969 1 29.38 7 TRP B O 1
ATOM 976 N N . CYS B 1 8 ? -17.969 0.557 18.406 1 27.16 8 CYS B N 1
ATOM 977 C CA . CYS B 1 8 ? -17.188 1.766 18.578 1 27.16 8 CYS B CA 1
ATOM 978 C C . CYS B 1 8 ? -15.805 1.434 19.141 1 27.16 8 CYS B C 1
ATOM 980 O O . CYS B 1 8 ? -14.781 1.814 18.562 1 27.16 8 CYS B O 1
ATOM 982 N N . GLN B 1 9 ? -15.461 1.465 20.625 1 29.8 9 GLN B N 1
ATOM 983 C CA . GLN B 1 9 ? -14.523 2.191 21.484 1 29.8 9 GLN B CA 1
ATOM 984 C C . GLN B 1 9 ? -13.25 1.383 21.703 1 29.8 9 GLN B C 1
ATOM 986 O O . GLN B 1 9 ? -12.359 1.813 22.438 1 29.8 9 GLN B O 1
ATOM 991 N N . GLY B 1 10 ? -13.266 0.095 21.797 1 33.34 10 GLY B N 1
ATOM 992 C CA . GLY B 1 10 ? -12.117 -0.386 22.562 1 33.34 10 GLY B CA 1
ATOM 993 C C . GLY B 1 10 ? -10.805 0.232 22.109 1 33.34 10 GLY B C 1
ATOM 994 O O . GLY 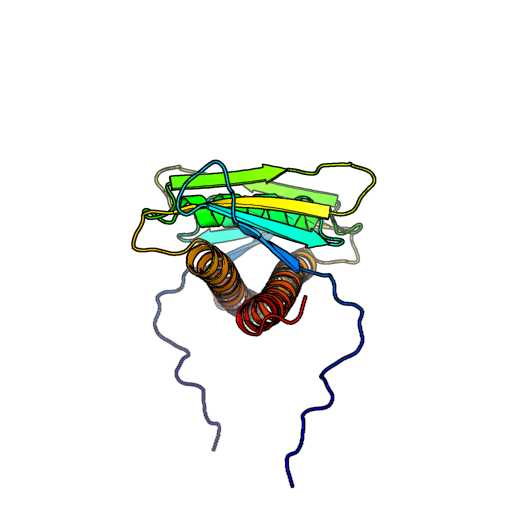B 1 10 ? -10.664 0.604 20.938 1 33.34 10 GLY B O 1
ATOM 995 N N . ALA B 1 11 ? -9.938 0.837 23.094 1 35.25 11 ALA B N 1
ATOM 996 C CA . ALA B 1 11 ? -8.766 1.705 23.109 1 35.25 11 ALA B CA 1
ATOM 997 C C . ALA B 1 11 ? -7.656 1.147 22.219 1 35.25 11 ALA B C 1
ATOM 999 O O . ALA B 1 11 ? -6.488 1.524 22.359 1 35.25 11 ALA B O 1
ATOM 1000 N N . ILE B 1 12 ? -7.656 0.094 21.688 1 41.34 12 ILE B N 1
ATOM 1001 C CA . ILE B 1 12 ? -6.48 -0.313 20.938 1 41.34 12 ILE B CA 1
ATOM 1002 C C . ILE B 1 12 ? -6.066 0.809 19.984 1 41.34 12 ILE B C 1
ATOM 1004 O O . ILE B 1 12 ? -6.578 0.904 18.859 1 41.34 12 ILE B O 1
ATOM 1008 N N . GLN B 1 13 ? -6.281 2.027 20.391 1 44.78 13 GLN B N 1
ATOM 1009 C CA . GLN B 1 13 ? -6.125 3.332 19.75 1 44.78 13 GLN B CA 1
ATOM 1010 C C . GLN B 1 13 ? -4.781 3.439 19.047 1 44.78 13 GLN B C 1
ATOM 1012 O O . GLN B 1 13 ? -3.734 3.516 19.688 1 44.78 13 GLN B O 1
ATOM 1017 N N . SER B 1 14 ? -4.477 2.498 18.297 1 54.28 14 SER B N 1
ATOM 1018 C CA . SER B 1 14 ? -3.311 2.877 17.5 1 54.28 14 SER B CA 1
ATOM 1019 C C . SER B 1 14 ? -3.322 4.367 17.188 1 54.28 14 SER B C 1
ATOM 1021 O O . SER B 1 14 ? -4.266 4.867 16.562 1 54.28 14 SER B O 1
ATOM 1023 N N . ARG B 1 15 ? -2.926 5.141 18.219 1 72.5 15 ARG B N 1
ATOM 1024 C CA . ARG B 1 15 ? -3 6.594 18.344 1 72.5 15 ARG B CA 1
ATOM 1025 C C . ARG B 1 15 ? -2.281 7.281 17.188 1 72.5 15 ARG B C 1
ATOM 1027 O O . ARG B 1 15 ? -1.125 6.965 16.891 1 72.5 15 ARG B O 1
ATOM 1034 N N . ILE B 1 16 ? -3.102 7.832 16.328 1 84.56 16 ILE B N 1
ATOM 1035 C CA . ILE B 1 16 ? -2.557 8.789 15.367 1 84.56 16 ILE B CA 1
ATOM 1036 C C . ILE B 1 16 ? -2.568 10.188 15.977 1 84.56 16 ILE B C 1
ATOM 1038 O O . ILE B 1 16 ? -3.57 10.617 16.547 1 84.56 16 ILE B O 1
ATOM 1042 N N . THR B 1 17 ? -1.408 10.766 15.992 1 87.69 17 THR B N 1
ATOM 1043 C CA . THR B 1 17 ? -1.309 12.148 16.438 1 87.69 17 THR B CA 1
ATOM 1044 C C . THR B 1 17 ? -0.934 13.07 15.281 1 87.69 17 THR B C 1
ATOM 1046 O O . THR B 1 17 ? -0.08 12.719 14.461 1 87.69 17 THR B O 1
ATOM 1049 N N . ILE B 1 18 ? -1.536 14.211 15.266 1 89.81 18 ILE B N 1
ATOM 1050 C CA . ILE B 1 18 ? -1.29 15.195 14.219 1 89.81 18 ILE B CA 1
ATOM 1051 C C . ILE B 1 18 ? -0.682 16.453 14.836 1 89.81 18 ILE B C 1
ATOM 1053 O O . ILE B 1 18 ? -1.284 17.078 15.711 1 89.81 18 ILE B O 1
ATOM 1057 N N . ASN B 1 19 ? 0.529 16.719 14.367 1 90.5 19 ASN B N 1
ATOM 1058 C CA . ASN B 1 19 ? 1.192 17.938 14.836 1 90.5 19 ASN B CA 1
ATOM 1059 C C . ASN B 1 19 ? 1.567 18.859 13.68 1 90.5 19 ASN B C 1
ATOM 1061 O O . ASN B 1 19 ? 2.133 18.406 12.688 1 90.5 19 ASN B O 1
ATOM 1065 N N . LYS B 1 20 ? 1.251 20.094 13.898 1 91.38 20 LYS B N 1
ATOM 1066 C CA . LYS B 1 20 ? 1.66 21.078 12.906 1 91.38 20 LYS B CA 1
ATOM 1067 C C . LYS B 1 20 ? 3.168 21.312 12.945 1 91.38 20 LYS B C 1
ATOM 1069 O O . LYS B 1 20 ? 3.758 21.375 14.023 1 91.38 20 LYS B O 1
ATOM 1074 N N . ASP B 1 21 ? 3.779 21.375 11.75 1 91.75 21 ASP B N 1
ATOM 1075 C CA . ASP B 1 21 ? 5.184 21.75 11.672 1 91.75 21 ASP B CA 1
ATOM 1076 C C . ASP B 1 21 ? 5.359 23.25 11.914 1 91.75 21 ASP B C 1
ATOM 1078 O O . ASP B 1 21 ? 4.871 24.078 11.141 1 91.75 21 ASP B O 1
ATOM 1082 N N . THR B 1 22 ? 6.008 23.609 12.93 1 90 22 THR B N 1
ATOM 1083 C CA . THR B 1 22 ? 6.137 25 13.328 1 90 22 THR B CA 1
ATOM 1084 C C . THR B 1 22 ? 7.199 25.703 12.484 1 90 22 THR B C 1
ATOM 1086 O O . THR B 1 22 ? 7.238 26.938 12.43 1 90 22 THR B O 1
ATOM 1089 N N . LYS B 1 23 ? 8.031 24.938 11.836 1 92.31 23 LYS B N 1
ATOM 1090 C CA . LYS B 1 23 ? 9.148 25.516 11.102 1 92.31 23 LYS B CA 1
ATOM 1091 C C . LYS B 1 23 ? 8.812 25.656 9.617 1 92.31 23 LYS B C 1
ATOM 1093 O O . LYS B 1 23 ? 9.398 26.484 8.922 1 92.31 23 LYS B O 1
ATOM 1098 N N . VAL B 1 24 ? 7.918 24.891 9.125 1 93.5 24 VAL B N 1
ATOM 1099 C CA . VAL B 1 24 ? 7.598 24.844 7.703 1 93.5 24 VAL B CA 1
ATOM 1100 C C . VAL B 1 24 ? 6.113 25.141 7.5 1 93.5 24 VAL B C 1
ATOM 1102 O O . VAL B 1 24 ? 5.254 24.484 8.086 1 93.5 24 VAL B O 1
ATOM 1105 N N . PRO B 1 25 ? 5.801 26.156 6.699 1 94.25 25 PRO B N 1
ATOM 1106 C CA . PRO B 1 25 ? 4.395 26.5 6.469 1 94.25 25 PRO B CA 1
ATOM 1107 C C . PRO B 1 25 ? 3.621 25.375 5.785 1 94.25 25 PRO B C 1
ATOM 1109 O O . PRO B 1 25 ? 4.176 24.672 4.938 1 94.25 25 PRO B O 1
ATOM 1112 N N . ASN B 1 26 ? 2.287 25.219 6.113 1 96.5 26 ASN B N 1
ATOM 1113 C CA . ASN B 1 26 ? 1.38 24.234 5.543 1 96.5 26 ASN B CA 1
ATOM 1114 C C . ASN B 1 26 ? 1.973 22.828 5.598 1 96.5 26 ASN B C 1
ATOM 1116 O O . ASN B 1 26 ? 1.98 22.109 4.594 1 96.5 26 ASN B O 1
ATOM 1120 N N . ALA B 1 27 ? 2.572 22.531 6.66 1 96.94 27 ALA B N 1
ATOM 1121 C CA . ALA B 1 27 ? 3.193 21.219 6.879 1 96.94 27 ALA B CA 1
ATOM 1122 C C . ALA B 1 27 ? 2.727 20.609 8.195 1 96.94 27 ALA B C 1
ATOM 1124 O O . ALA B 1 27 ? 2.512 21.312 9.18 1 96.94 27 ALA B O 1
ATOM 1125 N N . CYS B 1 28 ? 2.51 19.297 8.195 1 96.44 28 CYS B N 1
ATOM 1126 C CA . CYS B 1 28 ? 2.104 18.547 9.375 1 96.44 28 CYS B CA 1
ATOM 1127 C C . CYS B 1 28 ? 2.922 17.266 9.516 1 96.44 28 CYS B C 1
ATOM 1129 O O . CYS B 1 28 ? 3.414 16.719 8.523 1 96.44 28 CYS B O 1
ATOM 1131 N N . LEU B 1 29 ? 3.023 16.859 10.75 1 94.38 29 LEU B N 1
ATOM 1132 C CA . LEU B 1 29 ? 3.57 15.555 11.109 1 94.38 29 LEU B CA 1
ATOM 1133 C C . LEU B 1 29 ? 2.467 14.609 11.578 1 94.38 29 LEU B C 1
ATOM 1135 O O . LEU B 1 29 ? 1.722 14.938 12.508 1 94.38 29 LEU B O 1
ATOM 1139 N N . PHE B 1 30 ? 2.361 13.523 10.898 1 92.69 30 PHE B N 1
ATOM 1140 C CA . PHE B 1 30 ? 1.433 12.477 11.289 1 92.69 30 PHE B CA 1
ATOM 1141 C C . PHE B 1 30 ? 2.17 11.328 11.969 1 92.69 30 PHE B C 1
ATOM 1143 O O . PHE B 1 30 ? 3.008 10.664 11.352 1 92.69 30 PHE B O 1
ATOM 1150 N N . THR B 1 31 ? 1.862 11.109 13.188 1 90.31 31 THR B N 1
ATOM 1151 C CA . THR B 1 31 ? 2.5 10.039 13.953 1 90.31 31 THR B CA 1
ATOM 1152 C C . THR B 1 31 ? 1.574 8.836 14.07 1 90.31 31 THR B C 1
ATOM 1154 O O . THR B 1 31 ? 0.447 8.953 14.555 1 90.31 31 THR B O 1
ATOM 1157 N N . ILE B 1 32 ? 2.008 7.762 13.594 1 88 32 ILE B N 1
ATOM 1158 C CA . ILE B 1 32 ? 1.229 6.527 13.633 1 88 32 ILE B CA 1
ATOM 1159 C C . ILE B 1 32 ? 1.936 5.504 14.523 1 88 32 ILE B C 1
ATOM 1161 O O . ILE B 1 32 ? 3.117 5.215 14.328 1 88 32 ILE B O 1
ATOM 1165 N N . ASN B 1 33 ? 1.145 4.949 15.422 1 81.19 33 ASN B N 1
ATOM 1166 C CA . ASN B 1 33 ? 1.699 3.969 16.344 1 81.19 33 ASN B CA 1
ATOM 1167 C C . ASN B 1 33 ? 1.53 2.545 15.828 1 81.19 33 ASN B C 1
ATOM 1169 O O . ASN B 1 33 ? 0.466 2.188 15.32 1 81.19 33 ASN B O 1
ATOM 1173 N N . LYS B 1 34 ? 2.545 1.58 16.078 1 69.19 34 LYS B N 1
ATOM 1174 C CA . LYS B 1 34 ? 2.576 0.138 15.859 1 69.19 34 LYS B CA 1
ATOM 1175 C C . LYS B 1 34 ? 2.637 -0.186 14.367 1 69.19 34 LYS B C 1
ATOM 1177 O O . LYS B 1 34 ? 2.438 -1.335 13.969 1 69.19 34 LYS B O 1
ATOM 1182 N N . 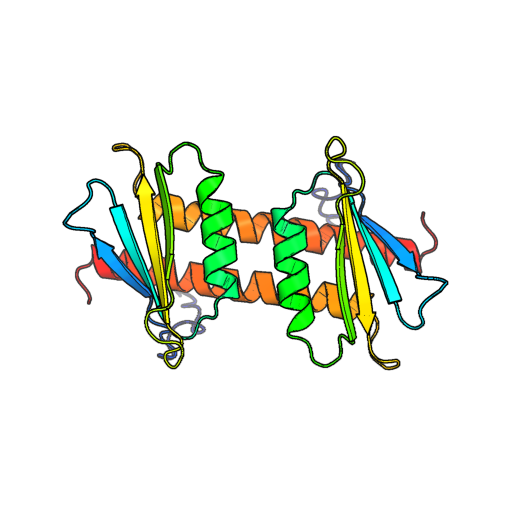GLU B 1 35 ? 2.789 0.862 13.742 1 61.66 35 GLU B N 1
ATOM 1183 C CA . GLU B 1 35 ? 2.803 0.534 12.32 1 61.66 35 GLU B CA 1
ATOM 1184 C C . GLU B 1 35 ? 4.227 0.477 11.773 1 61.66 35 GLU B C 1
ATOM 1186 O O . GLU B 1 35 ? 5.129 1.126 12.312 1 61.66 35 GLU B O 1
ATOM 1191 N N . ASP B 1 36 ? 4.387 -0.487 10.773 1 66.94 36 ASP B N 1
ATOM 1192 C CA . ASP B 1 36 ? 5.703 -0.765 10.203 1 66.94 36 ASP B CA 1
ATOM 1193 C C . ASP B 1 36 ? 5.977 0.129 9 1 66.94 36 ASP B C 1
ATOM 1195 O O . ASP B 1 36 ? 5.137 0.947 8.617 1 66.94 36 ASP B O 1
ATOM 1199 N N . HIS B 1 37 ? 7.227 -0.066 8.578 1 72.38 37 HIS B N 1
ATOM 1200 C CA . HIS B 1 37 ? 7.871 0.647 7.48 1 72.38 37 HIS B CA 1
ATOM 1201 C C . HIS B 1 37 ? 7.078 0.494 6.188 1 72.38 37 HIS B C 1
ATOM 1203 O O . HIS B 1 37 ? 7.086 1.39 5.34 1 72.38 37 HIS B O 1
ATOM 1209 N N . THR B 1 38 ? 6.301 -0.489 6.289 1 75.31 38 THR B N 1
ATOM 1210 C CA . THR B 1 38 ? 5.582 -0.766 5.051 1 75.31 38 THR B CA 1
ATOM 1211 C C . THR B 1 38 ? 4.562 0.334 4.762 1 75.31 38 THR B C 1
ATOM 1213 O O . THR B 1 38 ? 4.539 0.89 3.66 1 75.31 38 THR B O 1
ATOM 1216 N N . LEU B 1 39 ? 3.9 0.847 5.684 1 83.81 39 LEU B N 1
ATOM 1217 C CA . LEU B 1 39 ? 2.871 1.862 5.488 1 83.81 39 LEU B CA 1
ATOM 1218 C C . LEU B 1 39 ? 3.496 3.229 5.234 1 83.81 39 LEU B C 1
ATOM 1220 O O . LEU B 1 39 ? 3.002 4 4.41 1 83.81 39 LEU B O 1
ATOM 1224 N N . GLY B 1 40 ? 4.602 3.475 6.035 1 87.88 40 GLY B N 1
ATOM 1225 C CA . GLY B 1 40 ? 5.301 4.73 5.816 1 87.88 40 GLY B CA 1
ATOM 1226 C C . GLY B 1 40 ? 5.719 4.938 4.371 1 87.88 40 GLY B C 1
ATOM 1227 O O . GLY B 1 40 ? 5.453 5.988 3.787 1 87.88 40 GLY B O 1
ATOM 1228 N N . ASN B 1 41 ? 6.301 3.885 3.861 1 85.12 41 ASN B N 1
ATOM 1229 C CA . ASN B 1 41 ? 6.789 3.951 2.488 1 85.12 41 ASN B CA 1
ATOM 1230 C C . ASN B 1 41 ? 5.641 4.051 1.489 1 85.12 41 ASN B C 1
ATOM 1232 O O . ASN B 1 41 ? 5.707 4.828 0.536 1 85.12 41 ASN B O 1
ATOM 1236 N N . ILE B 1 42 ? 4.617 3.338 1.646 1 87.31 42 ILE B N 1
ATOM 1237 C CA . ILE B 1 42 ? 3.482 3.283 0.729 1 87.31 42 ILE B CA 1
ATOM 1238 C C . ILE B 1 42 ? 2.777 4.637 0.698 1 87.31 42 ILE B C 1
ATOM 1240 O O . ILE B 1 42 ? 2.463 5.156 -0.376 1 87.31 42 ILE B O 1
ATOM 1244 N N . ILE B 1 43 ? 2.65 5.168 1.799 1 91.62 43 ILE B N 1
ATOM 1245 C CA . ILE B 1 43 ? 1.921 6.426 1.905 1 91.62 43 ILE B CA 1
ATOM 1246 C C . ILE B 1 43 ? 2.762 7.562 1.325 1 91.62 43 ILE B C 1
ATOM 1248 O O . ILE B 1 43 ? 2.254 8.398 0.577 1 91.62 43 ILE B O 1
ATOM 1252 N N . LYS B 1 44 ? 4.023 7.543 1.698 1 92.69 44 LYS B N 1
ATOM 1253 C CA . LYS B 1 44 ? 4.926 8.547 1.143 1 92.69 44 LYS B CA 1
ATOM 1254 C C . LYS B 1 44 ? 4.875 8.547 -0.383 1 92.69 44 LYS B C 1
ATOM 1256 O O . LYS B 1 44 ? 4.711 9.602 -1.004 1 92.69 44 LYS B O 1
ATOM 1261 N N . SER B 1 45 ? 5.012 7.402 -0.936 1 90.5 45 SER B N 1
ATOM 1262 C CA . SER B 1 45 ? 5.016 7.262 -2.389 1 90.5 45 SER B CA 1
ATOM 1263 C C . SER B 1 45 ? 3.715 7.773 -2.996 1 90.5 45 SER B C 1
ATOM 1265 O O . SER B 1 45 ? 3.727 8.438 -4.035 1 90.5 45 SER B O 1
ATOM 1267 N N . GLN B 1 46 ? 2.623 7.426 -2.387 1 92.5 46 GLN B N 1
ATOM 1268 C CA . GLN B 1 46 ? 1.325 7.871 -2.889 1 92.5 46 GLN B CA 1
ATOM 1269 C C . GLN B 1 46 ? 1.187 9.391 -2.789 1 92.5 46 GLN B C 1
ATOM 1271 O O . GLN B 1 46 ? 0.665 10.031 -3.703 1 92.5 46 GLN B O 1
ATOM 1276 N N . LEU B 1 47 ? 1.617 9.977 -1.705 1 96.12 47 LEU B N 1
ATOM 1277 C CA . LEU B 1 47 ? 1.564 11.414 -1.488 1 96.12 47 LEU B CA 1
ATOM 1278 C C . LEU B 1 47 ? 2.33 12.156 -2.578 1 96.12 47 LEU B C 1
ATOM 1280 O O . LEU B 1 47 ? 1.882 13.203 -3.059 1 96.12 47 LEU B O 1
ATOM 1284 N N . LEU B 1 48 ? 3.379 11.625 -2.994 1 94.88 48 LEU B N 1
ATOM 1285 C CA . LEU B 1 48 ? 4.27 12.297 -3.939 1 94.88 48 LEU B CA 1
ATOM 1286 C C . LEU B 1 48 ? 3.654 12.32 -5.336 1 94.88 48 LEU B C 1
ATOM 1288 O O . LEU B 1 48 ? 4.113 13.062 -6.207 1 94.88 48 LEU B O 1
ATOM 1292 N N . LYS B 1 49 ? 2.703 11.609 -5.555 1 91.12 49 LYS B N 1
ATOM 1293 C CA . LYS B 1 49 ? 1.99 11.641 -6.828 1 91.12 49 LYS B CA 1
ATOM 1294 C C . LYS B 1 49 ? 1.05 12.836 -6.902 1 91.12 49 LYS B C 1
ATOM 1296 O O . LYS B 1 49 ? 0.567 13.188 -7.984 1 91.12 49 LYS B O 1
ATOM 1301 N N . ASP B 1 50 ? 0.693 13.383 -5.809 1 96.19 50 ASP B N 1
ATOM 1302 C CA . ASP B 1 50 ? -0.184 14.547 -5.73 1 96.19 50 ASP B CA 1
ATOM 1303 C C . ASP B 1 50 ? 0.575 15.828 -6.066 1 96.19 50 ASP B C 1
ATOM 1305 O O . ASP B 1 50 ? 1.507 16.203 -5.355 1 96.19 50 ASP B O 1
ATOM 1309 N N . PRO B 1 51 ? 0.219 16.531 -7.074 1 97.56 51 PRO B N 1
ATOM 1310 C CA . PRO B 1 51 ? 0.956 17.734 -7.484 1 97.56 51 PRO B CA 1
ATOM 1311 C C . PRO B 1 51 ? 0.887 18.859 -6.449 1 97.56 51 PRO B C 1
ATOM 1313 O O . PRO B 1 51 ? 1.69 19.781 -6.492 1 97.56 51 PRO B O 1
ATOM 1316 N N . GLN B 1 52 ? -0.007 18.781 -5.523 1 98.06 52 GLN B N 1
ATOM 1317 C CA . GLN B 1 52 ? -0.128 19.828 -4.512 1 98.06 52 GLN B CA 1
ATOM 1318 C C . GLN B 1 52 ? 0.65 19.469 -3.252 1 98.06 52 GLN B C 1
ATOM 1320 O O . GLN B 1 52 ? 0.645 20.219 -2.275 1 98.06 52 GLN B O 1
ATOM 1325 N N . VAL B 1 53 ? 1.286 18.344 -3.285 1 98.38 53 VAL B N 1
ATOM 1326 C CA . VAL B 1 53 ? 2.209 17.969 -2.219 1 98.38 53 VAL B CA 1
ATOM 1327 C C . VAL B 1 53 ? 3.619 18.453 -2.562 1 98.38 53 VAL B C 1
ATOM 1329 O O . VAL B 1 53 ? 4.215 17.984 -3.537 1 98.38 53 VAL B O 1
ATOM 1332 N N . LEU B 1 54 ? 4.094 19.344 -1.735 1 98.12 54 LEU B N 1
ATOM 1333 C CA . LEU B 1 54 ? 5.414 19.922 -1.97 1 98.12 54 LEU B CA 1
ATOM 1334 C C . LEU B 1 54 ? 6.508 19 -1.439 1 98.12 54 LEU B C 1
ATOM 1336 O O . LEU B 1 54 ? 7.605 18.938 -2.002 1 98.12 54 LEU B O 1
ATOM 1340 N N . PHE B 1 55 ? 6.219 18.328 -0.456 1 97.75 55 PHE B N 1
ATOM 1341 C CA . PHE B 1 55 ? 7.176 17.422 0.181 1 97.75 55 PHE B CA 1
ATOM 1342 C C . PHE B 1 55 ? 6.453 16.328 0.947 1 97.75 55 PHE B C 1
ATOM 1344 O O . PHE B 1 55 ? 5.422 16.578 1.58 1 97.75 55 PHE B O 1
ATOM 1351 N N . ALA B 1 56 ? 6.992 15.133 0.895 1 97.75 56 ALA B N 1
ATOM 1352 C CA . ALA B 1 56 ? 6.547 14.008 1.713 1 97.75 56 ALA B CA 1
ATOM 1353 C C . ALA B 1 56 ? 7.727 13.141 2.137 1 97.75 56 ALA B C 1
ATOM 1355 O O . ALA B 1 56 ? 8.586 12.805 1.318 1 97.75 56 ALA B O 1
ATOM 1356 N N . GLY B 1 57 ? 7.824 12.781 3.359 1 94.75 57 GLY B N 1
ATOM 1357 C CA . GLY B 1 57 ? 8.828 11.891 3.922 1 94.75 57 GLY B CA 1
ATOM 1358 C C . GLY B 1 57 ? 8.344 11.148 5.152 1 94.75 57 GLY B C 1
ATOM 1359 O O . GLY B 1 57 ? 7.27 11.453 5.688 1 94.75 57 GLY B O 1
ATOM 1360 N N . TYR B 1 58 ? 8.977 10.086 5.438 1 92.88 58 TYR B N 1
ATOM 1361 C CA . TYR B 1 58 ? 8.664 9.422 6.695 1 92.88 58 TYR B CA 1
ATOM 1362 C C . TYR B 1 58 ? 9.938 9 7.422 1 92.88 58 TYR B C 1
ATOM 1364 O O . TYR B 1 58 ? 10.992 8.859 6.801 1 92.88 58 TYR B O 1
ATOM 1372 N N . LYS B 1 59 ? 9.891 8.906 8.703 1 89.44 59 LYS B N 1
ATOM 1373 C CA . LYS B 1 59 ? 11 8.422 9.523 1 89.44 59 LYS B CA 1
ATOM 1374 C C . LYS B 1 59 ? 10.5 7.492 10.625 1 89.44 59 LYS B C 1
ATOM 1376 O O . LYS B 1 59 ? 9.32 7.531 10.992 1 89.44 59 LYS B O 1
ATOM 1381 N N . VAL B 1 60 ? 11.43 6.602 10.953 1 83.25 60 VAL B N 1
ATOM 1382 C CA . VAL B 1 60 ? 11.227 5.742 12.109 1 83.25 60 VAL B CA 1
ATOM 1383 C C . VAL B 1 60 ? 12.172 6.152 13.234 1 83.25 60 VAL B C 1
ATOM 1385 O O . VAL B 1 60 ? 13.367 5.852 13.188 1 83.25 60 VAL B O 1
ATOM 1388 N N . PRO B 1 61 ? 11.633 6.93 14.102 1 78.12 61 PRO B N 1
ATOM 1389 C CA . PRO B 1 61 ? 12.539 7.508 15.102 1 78.12 61 PRO B CA 1
ATOM 1390 C C . PRO B 1 61 ? 13.359 6.449 15.828 1 78.12 61 PRO B C 1
ATOM 1392 O O . PRO B 1 61 ? 14.547 6.656 16.094 1 78.12 61 PRO B O 1
ATOM 1395 N N . HIS B 1 62 ? 12.742 5.43 16.375 1 76.19 62 HIS B N 1
ATOM 1396 C CA . HIS B 1 62 ? 13.484 4.367 17.047 1 76.19 62 HIS B CA 1
ATOM 1397 C C . HIS B 1 62 ? 13.07 2.992 16.531 1 76.19 62 HIS B C 1
ATOM 1399 O O . HIS B 1 62 ? 11.883 2.648 16.547 1 76.19 62 HIS B O 1
ATOM 1405 N N . PRO B 1 63 ? 14.023 2.268 16.016 1 66.94 63 PRO B N 1
ATOM 1406 C CA . PRO B 1 63 ? 13.719 0.94 15.484 1 66.94 63 PRO B CA 1
ATOM 1407 C C . PRO B 1 63 ? 12.977 0.055 16.484 1 66.94 63 PRO B C 1
ATOM 1409 O O . PRO B 1 63 ? 12.227 -0.84 16.078 1 66.94 63 PRO B O 1
ATOM 1412 N N . LEU B 1 64 ? 13.195 0.431 17.672 1 71.81 64 LEU B N 1
ATOM 1413 C CA . LEU B 1 64 ? 12.586 -0.422 18.688 1 71.81 64 LEU B CA 1
ATOM 1414 C C . LEU B 1 64 ? 11.141 -0.009 18.938 1 71.81 64 LEU B C 1
ATOM 1416 O O . LEU B 1 64 ? 10.352 -0.797 19.469 1 71.81 64 LEU B O 1
ATOM 1420 N N . GLU B 1 65 ? 10.93 1.217 18.594 1 68.12 65 GLU B N 1
ATOM 1421 C CA . GLU B 1 65 ? 9.547 1.678 18.75 1 68.12 65 GLU B CA 1
ATOM 1422 C C . GLU B 1 65 ? 8.766 1.506 17.453 1 68.12 65 GLU B C 1
ATOM 1424 O O . GLU B 1 65 ? 9.305 1.708 16.359 1 68.12 65 GLU B O 1
ATOM 1429 N N . HIS B 1 66 ? 7.664 0.895 17.562 1 76.5 66 HIS B N 1
ATOM 1430 C CA . HIS B 1 66 ? 6.809 0.666 16.406 1 76.5 66 HIS B CA 1
ATOM 1431 C C . HIS B 1 66 ? 6 1.912 16.062 1 76.5 66 HIS B C 1
ATOM 1433 O O . HIS B 1 66 ? 4.77 1.911 16.172 1 76.5 66 HIS B O 1
ATOM 1439 N N . LYS B 1 67 ? 6.773 3.066 15.891 1 82.06 67 LYS B N 1
ATOM 1440 C CA . LYS B 1 67 ? 6.117 4.309 15.492 1 82.06 67 LYS B CA 1
ATOM 1441 C C . LYS B 1 67 ? 6.695 4.836 14.18 1 82.06 67 LYS B C 1
ATOM 1443 O O . LYS B 1 67 ? 7.898 4.738 13.945 1 82.06 67 LYS B O 1
ATOM 1448 N N . ILE B 1 68 ? 5.848 5.387 13.406 1 88.62 68 ILE B N 1
ATOM 1449 C CA . ILE B 1 68 ? 6.285 6.035 12.18 1 88.62 68 ILE B CA 1
ATOM 1450 C C . ILE B 1 68 ? 5.777 7.477 12.148 1 88.62 68 ILE B C 1
ATOM 1452 O O . ILE B 1 68 ? 4.652 7.754 12.57 1 88.62 68 ILE B O 1
ATOM 1456 N N . ILE B 1 69 ? 6.656 8.359 11.758 1 90.69 69 ILE B N 1
ATOM 1457 C CA . ILE B 1 69 ? 6.277 9.758 11.586 1 90.69 69 ILE B CA 1
ATOM 1458 C C . ILE B 1 69 ? 6.324 10.125 10.109 1 90.69 69 ILE B C 1
ATOM 1460 O O . ILE B 1 69 ? 7.359 9.969 9.453 1 90.69 69 ILE B O 1
ATOM 1464 N N . ILE B 1 70 ? 5.207 10.594 9.617 1 93.44 70 ILE B N 1
ATOM 1465 C CA . ILE B 1 70 ? 5.105 11.023 8.227 1 93.44 70 ILE B CA 1
ATOM 1466 C C . ILE B 1 70 ? 4.973 12.547 8.172 1 93.44 70 ILE B C 1
ATOM 1468 O O . ILE B 1 70 ? 4.066 13.125 8.773 1 93.44 70 ILE B O 1
ATOM 1472 N N . ARG B 1 71 ? 5.922 13.141 7.492 1 96.06 71 ARG B N 1
ATOM 1473 C CA . ARG B 1 71 ? 5.891 14.586 7.293 1 96.06 71 ARG B CA 1
ATOM 1474 C C . ARG B 1 71 ? 5.344 14.938 5.914 1 96.06 71 ARG B C 1
ATOM 1476 O O . ARG B 1 71 ? 5.785 14.383 4.906 1 96.06 71 ARG B O 1
ATOM 1483 N N . VAL B 1 72 ? 4.359 15.852 5.895 1 97.88 72 VAL B N 1
ATOM 1484 C CA . VAL B 1 72 ? 3.717 16.25 4.648 1 97.88 72 VAL B CA 1
ATOM 1485 C C . VAL B 1 72 ? 3.629 17.766 4.574 1 97.88 72 VAL B C 1
ATOM 1487 O O . VAL B 1 72 ? 3.193 18.422 5.527 1 97.88 72 VAL B O 1
ATOM 1490 N N . GLN B 1 73 ? 4.109 18.266 3.512 1 98.44 73 GLN B N 1
ATOM 1491 C CA . GLN B 1 73 ? 3.957 19.688 3.215 1 98.44 73 GLN B CA 1
ATOM 1492 C C . GLN B 1 73 ? 3.154 19.891 1.935 1 98.44 73 GLN B C 1
ATOM 1494 O O . GLN B 1 73 ? 3.393 19.219 0.928 1 98.44 73 GLN B O 1
ATOM 1499 N N . THR B 1 74 ? 2.16 20.875 1.926 1 98.38 74 THR B N 1
ATOM 1500 C CA . THR B 1 74 ? 1.309 21.109 0.766 1 98.38 74 THR B CA 1
ATOM 1501 C C . THR B 1 74 ? 1.302 22.578 0.392 1 98.38 74 THR B C 1
ATOM 1503 O O . THR B 1 74 ? 1.914 23.406 1.076 1 98.38 74 THR B O 1
ATOM 1506 N N . THR B 1 75 ? 0.722 22.859 -0.777 1 98.19 75 THR B N 1
ATOM 1507 C CA . THR B 1 75 ? 0.5 24.234 -1.195 1 98.19 75 THR B CA 1
ATOM 1508 C C . THR B 1 75 ? -0.47 24.938 -0.249 1 98.19 75 THR B C 1
ATOM 1510 O O . THR B 1 75 ? -1.215 24.281 0.483 1 98.19 75 THR B O 1
ATOM 1513 N N . PRO B 1 76 ? -0.469 26.234 -0.176 1 96.62 76 PRO B N 1
ATOM 1514 C CA . PRO B 1 76 ? -1.255 27 0.797 1 96.62 76 PRO B CA 1
ATOM 1515 C C . PRO B 1 76 ? -2.752 26.703 0.702 1 96.62 76 PRO B C 1
ATOM 1517 O O . PRO B 1 76 ? -3.469 26.812 1.7 1 96.62 76 PRO B O 1
ATOM 1520 N N . ASP B 1 77 ? -3.312 26.328 -0.411 1 96.56 77 ASP B N 1
ATOM 1521 C CA . ASP B 1 77 ? -4.75 26.141 -0.593 1 96.56 77 ASP B CA 1
ATOM 1522 C C . ASP B 1 77 ? -5.145 24.672 -0.432 1 96.56 77 ASP B C 1
ATOM 1524 O O . ASP B 1 77 ? -6.262 24.281 -0.768 1 96.56 77 ASP B O 1
ATOM 1528 N N . TYR B 1 78 ? -4.254 23.859 0.016 1 96.44 78 TYR B N 1
ATOM 1529 C CA . TYR B 1 78 ? -4.445 22.422 0.17 1 96.44 78 TYR B CA 1
ATOM 1530 C C . TYR B 1 78 ? -3.838 21.922 1.479 1 96.44 78 TYR B C 1
ATOM 1532 O O . TYR B 1 78 ? -2.631 22.047 1.697 1 96.44 78 TYR B O 1
ATOM 1540 N N . SER B 1 79 ? -4.656 21.453 2.469 1 95.62 79 SER B N 1
ATOM 1541 C CA . SER B 1 79 ? -4.145 21.109 3.791 1 95.62 79 SER B CA 1
ATOM 1542 C C . SER B 1 79 ? -3.416 19.766 3.768 1 95.62 79 SER B C 1
ATOM 1544 O O . SER B 1 79 ? -3.814 18.844 3.049 1 95.62 79 SER B O 1
ATOM 1546 N N . PRO B 1 80 ? -2.43 19.578 4.598 1 96.5 80 PRO B N 1
ATOM 1547 C CA . PRO B 1 80 ? -1.747 18.297 4.738 1 96.5 80 PRO B CA 1
ATOM 1548 C C . PRO B 1 80 ? -2.688 17.172 5.176 1 96.5 80 PRO B C 1
ATOM 1550 O O . PRO B 1 80 ? -2.529 16.031 4.746 1 96.5 80 PRO B O 1
ATOM 1553 N N . GLN B 1 81 ? -3.633 17.547 6.051 1 94.44 81 GLN B N 1
ATOM 1554 C CA . GLN B 1 81 ? -4.59 16.547 6.512 1 94.44 81 GLN B CA 1
ATOM 1555 C C . GLN B 1 81 ? -5.41 15.992 5.348 1 94.44 81 GLN B C 1
ATOM 1557 O O . GLN B 1 81 ? -5.633 14.781 5.254 1 94.44 81 GLN B O 1
ATOM 1562 N N . GLU B 1 82 ? -5.863 16.844 4.469 1 95.06 82 GLU B N 1
ATOM 1563 C CA . GLU B 1 82 ? -6.609 16.422 3.287 1 95.06 82 GLU B CA 1
ATOM 1564 C C . GLU B 1 82 ? -5.742 15.586 2.357 1 95.06 82 GLU B C 1
ATOM 1566 O O . GLU B 1 82 ? -6.188 14.555 1.842 1 95.06 82 GLU B O 1
ATOM 1571 N N . ALA B 1 83 ? -4.543 16.031 2.104 1 96.94 83 ALA B N 1
ATOM 1572 C CA . ALA B 1 83 ? -3.621 15.281 1.248 1 96.94 83 ALA B CA 1
ATOM 1573 C C . ALA B 1 83 ? -3.404 13.867 1.772 1 96.94 83 ALA B C 1
ATOM 1575 O O . ALA B 1 83 ? -3.43 12.906 1.003 1 96.94 83 ALA B O 1
ATOM 1576 N N . PHE B 1 84 ? -3.199 13.766 3.078 1 95.12 84 PHE B N 1
ATOM 1577 C CA . PHE B 1 84 ? -2.977 12.484 3.73 1 95.12 84 PHE B CA 1
ATOM 1578 C C . PHE B 1 84 ? -4.199 11.586 3.59 1 95.12 84 PHE B C 1
ATOM 1580 O O . PHE B 1 84 ? -4.078 10.414 3.217 1 95.12 84 PHE B O 1
ATOM 1587 N N . THR B 1 85 ? -5.371 12.156 3.859 1 94.44 85 THR B N 1
ATOM 1588 C CA . THR B 1 85 ? -6.625 11.422 3.727 1 94.44 85 THR B CA 1
ATOM 1589 C C . THR B 1 85 ? -6.816 10.93 2.295 1 94.44 85 THR B C 1
ATOM 1591 O O . THR B 1 85 ? -7.152 9.766 2.072 1 94.44 85 THR B O 1
ATOM 1594 N N . ASN B 1 86 ? -6.555 11.734 1.345 1 96 86 ASN B N 1
ATOM 1595 C CA . ASN B 1 86 ? -6.711 11.375 -0.06 1 96 86 ASN B CA 1
ATOM 1596 C C . ASN B 1 86 ? -5.746 10.266 -0.466 1 96 86 ASN B C 1
ATOM 1598 O O . ASN B 1 86 ? -6.105 9.367 -1.229 1 96 86 ASN B O 1
ATOM 1602 N N . ALA B 1 87 ? -4.547 10.398 0.032 1 95.56 87 ALA B N 1
ATOM 1603 C CA . ALA B 1 87 ? -3.553 9.383 -0.289 1 95.56 87 ALA B CA 1
ATOM 1604 C C . ALA B 1 87 ? -4.008 8 0.186 1 95.56 87 ALA B C 1
ATOM 1606 O O . ALA B 1 87 ? -3.912 7.023 -0.554 1 95.56 87 ALA B O 1
ATOM 1607 N N . ILE B 1 88 ? -4.512 7.941 1.391 1 94.31 88 ILE B N 1
ATOM 1608 C CA . ILE B 1 88 ? -4.953 6.676 1.968 1 94.31 88 ILE B CA 1
ATOM 1609 C C . ILE B 1 88 ? -6.176 6.164 1.211 1 94.31 88 ILE B C 1
ATOM 1611 O O . ILE B 1 88 ? -6.234 4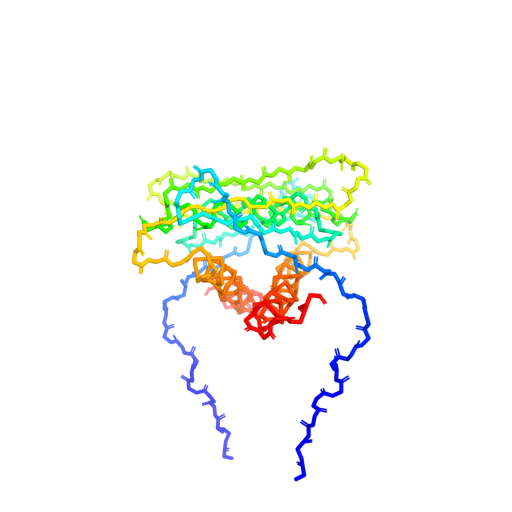.992 0.835 1 94.31 88 ILE B O 1
ATOM 1615 N N . THR B 1 89 ? -7.109 7.051 0.981 1 95.06 89 THR B N 1
ATOM 1616 C CA . THR B 1 89 ? -8.336 6.668 0.291 1 95.06 89 THR B CA 1
ATOM 1617 C C . THR B 1 89 ? -8.031 6.184 -1.124 1 95.06 89 THR B C 1
ATOM 1619 O O . THR B 1 89 ? -8.641 5.219 -1.598 1 95.06 89 THR B O 1
ATOM 1622 N N . ASP B 1 90 ? -7.148 6.84 -1.76 1 93.62 90 ASP B N 1
ATOM 1623 C CA . ASP B 1 90 ? -6.758 6.441 -3.107 1 93.62 90 ASP B CA 1
ATOM 1624 C C . ASP B 1 90 ? -6.105 5.059 -3.102 1 93.62 90 ASP B C 1
ATOM 1626 O O . ASP B 1 90 ? -6.375 4.234 -3.977 1 93.62 90 ASP B O 1
ATOM 1630 N N . LEU B 1 91 ? -5.246 4.824 -2.186 1 92.69 91 LEU B N 1
ATOM 1631 C CA . LEU B 1 91 ? -4.586 3.525 -2.064 1 92.69 91 LEU B CA 1
ATOM 1632 C C . LEU B 1 91 ? -5.609 2.414 -1.853 1 92.69 91 LEU B C 1
ATOM 1634 O O . LEU B 1 91 ? -5.535 1.366 -2.496 1 92.69 91 LEU B O 1
ATOM 1638 N N . ILE B 1 92 ? -6.531 2.652 -0.956 1 92.56 92 ILE B N 1
ATOM 1639 C CA . ILE B 1 92 ? -7.566 1.664 -0.677 1 92.56 92 ILE B CA 1
ATOM 1640 C C . ILE B 1 92 ? -8.375 1.394 -1.942 1 92.56 92 ILE B C 1
ATOM 1642 O O . ILE B 1 92 ? -8.656 0.239 -2.275 1 92.56 92 ILE B O 1
ATOM 1646 N N . SER B 1 93 ? -8.672 2.467 -2.6 1 92.56 93 SER B N 1
ATOM 1647 C CA . SER B 1 93 ? -9.453 2.326 -3.82 1 92.56 93 SER B CA 1
ATOM 1648 C C . SER B 1 93 ? -8.703 1.527 -4.875 1 92.56 93 SER B C 1
ATOM 1650 O O . SER B 1 93 ? -9.273 0.648 -5.523 1 92.56 93 SER B O 1
ATOM 1652 N N . GLU B 1 94 ? -7.5 1.792 -5.09 1 89.25 94 GLU B N 1
ATOM 1653 C CA . GLU B 1 94 ? -6.676 1.095 -6.07 1 89.25 94 GLU B CA 1
ATOM 1654 C C . GLU B 1 94 ? -6.543 -0.386 -5.727 1 89.25 94 GLU B C 1
ATOM 1656 O O . GLU B 1 94 ? -6.68 -1.245 -6.602 1 89.25 94 GLU B O 1
ATOM 1661 N N . LEU B 1 95 ? -6.312 -0.658 -4.473 1 90.88 95 LEU B N 1
ATOM 1662 C CA . LEU B 1 95 ? -6.168 -2.043 -4.039 1 90.88 95 LEU B CA 1
ATOM 1663 C C . LEU B 1 95 ? -7.5 -2.783 -4.133 1 90.88 95 LEU B C 1
ATOM 1665 O O . LEU B 1 95 ? -7.531 -3.967 -4.477 1 90.88 95 LEU B O 1
ATOM 1669 N N . SER B 1 96 ? -8.562 -2.098 -3.797 1 91.88 96 SER B N 1
ATOM 1670 C CA . SER B 1 96 ? -9.875 -2.709 -3.908 1 91.88 96 SER B CA 1
ATOM 1671 C C . SER B 1 96 ? -10.203 -3.062 -5.355 1 91.88 96 SER B C 1
ATOM 1673 O O . SER B 1 96 ? -10.75 -4.133 -5.633 1 91.88 96 SER B O 1
ATOM 1675 N N . LEU B 1 97 ? -9.914 -2.182 -6.195 1 89.56 97 LEU B N 1
ATOM 1676 C CA . LEU B 1 97 ? -10.117 -2.455 -7.613 1 89.56 97 LEU B CA 1
ATOM 1677 C C . LEU B 1 97 ? -9.266 -3.633 -8.07 1 89.56 97 LEU B C 1
ATOM 1679 O O . LEU B 1 97 ? -9.734 -4.492 -8.82 1 89.56 97 LEU B O 1
ATOM 1683 N N . LEU B 1 98 ? -8.07 -3.674 -7.676 1 89.25 98 LEU B N 1
ATOM 1684 C CA . LEU B 1 98 ? -7.18 -4.785 -8 1 89.25 98 LEU B CA 1
ATOM 1685 C C . LEU B 1 98 ? -7.734 -6.098 -7.461 1 89.25 98 LEU B C 1
ATOM 1687 O O . LEU B 1 98 ? -7.719 -7.117 -8.156 1 89.25 98 LEU B O 1
ATOM 1691 N N . GLU B 1 99 ? -8.109 -6.09 -6.238 1 90.62 99 GLU B N 1
ATOM 1692 C CA . GLU B 1 99 ? -8.703 -7.277 -5.629 1 90.62 99 GLU B CA 1
ATOM 1693 C C . GLU B 1 99 ? -9.867 -7.801 -6.457 1 90.62 99 GLU B C 1
ATOM 1695 O O . GLU B 1 99 ? -9.984 -9.008 -6.695 1 90.62 99 GLU B O 1
ATOM 1700 N N . GLU B 1 100 ? -10.711 -6.879 -6.805 1 90.12 100 GLU B N 1
ATOM 1701 C CA . GLU B 1 100 ? -11.875 -7.254 -7.602 1 90.12 100 GLU B CA 1
ATOM 1702 C C . GLU B 1 100 ? -11.461 -7.863 -8.938 1 90.12 100 GLU B C 1
ATOM 1704 O O . GLU B 1 100 ? -12 -8.891 -9.352 1 90.12 100 GLU B O 1
ATOM 1709 N N . ARG B 1 101 ? -10.562 -7.27 -9.594 1 84.56 101 ARG B N 1
ATOM 1710 C CA . ARG B 1 101 ? -10.07 -7.77 -10.875 1 84.56 101 ARG B CA 1
ATOM 1711 C C . ARG B 1 101 ? -9.414 -9.141 -10.711 1 84.56 101 ARG B C 1
ATOM 1713 O O . ARG B 1 101 ? -9.555 -10.008 -11.578 1 84.56 101 ARG B O 1
ATOM 1720 N N . PHE B 1 102 ? -8.703 -9.242 -9.695 1 89 102 PHE B N 1
ATOM 1721 C CA . PHE B 1 102 ? -8.031 -10.516 -9.414 1 89 102 PHE B CA 1
ATOM 1722 C C . PHE B 1 102 ? -9.055 -11.625 -9.188 1 89 102 PHE B C 1
ATOM 1724 O O . PHE B 1 102 ? -8.867 -12.75 -9.664 1 89 102 PHE B O 1
ATOM 1731 N N . ARG B 1 103 ? -10.016 -11.375 -8.492 1 87.25 103 ARG B N 1
ATOM 1732 C CA . ARG B 1 103 ? -11.062 -12.359 -8.242 1 87.25 103 ARG B CA 1
ATOM 1733 C C . ARG B 1 103 ? -11.719 -12.805 -9.547 1 87.25 103 ARG B C 1
ATOM 1735 O O . ARG B 1 103 ? -12.008 -13.992 -9.727 1 87.25 103 ARG B O 1
ATOM 1742 N N . VAL B 1 104 ? -11.914 -11.906 -10.414 1 85.19 104 VAL B N 1
ATOM 1743 C CA . VAL B 1 104 ? -12.508 -12.211 -11.703 1 85.19 104 VAL B CA 1
ATOM 1744 C C . VAL B 1 104 ? -11.555 -13.086 -12.523 1 85.19 104 VAL B C 1
ATOM 1746 O O . VAL B 1 104 ? -11.977 -14.062 -13.141 1 85.19 104 VAL B O 1
ATOM 1749 N N . ALA B 1 105 ? -10.297 -12.758 -12.477 1 84.25 105 ALA B N 1
ATOM 1750 C CA . ALA B 1 105 ? -9.289 -13.492 -13.234 1 84.25 105 ALA B CA 1
ATOM 1751 C C . ALA B 1 105 ? -9.164 -14.93 -12.734 1 84.25 105 ALA B C 1
ATOM 1753 O O . ALA B 1 105 ? -8.984 -15.859 -13.531 1 84.25 105 ALA B O 1
ATOM 1754 N N . ILE B 1 106 ? -9.211 -15.133 -11.453 1 84.25 106 ILE B N 1
ATOM 1755 C CA . ILE B 1 106 ? -9.125 -16.469 -10.875 1 84.25 106 ILE B CA 1
ATOM 1756 C C . ILE B 1 106 ? -10.328 -17.297 -11.32 1 84.25 106 ILE B C 1
ATOM 1758 O O . ILE B 1 106 ? -10.18 -18.484 -11.664 1 84.25 106 ILE B O 1
ATOM 1762 N N . LYS B 1 107 ? -11.414 -16.688 -11.273 1 82.62 107 LYS B N 1
ATOM 1763 C CA . LYS B 1 107 ? -12.625 -17.375 -11.695 1 82.62 107 LYS B CA 1
ATOM 1764 C C . LYS B 1 107 ? -12.555 -17.75 -13.172 1 82.62 107 LYS B C 1
ATOM 1766 O O . LYS B 1 107 ? -12.945 -18.844 -13.562 1 82.62 107 LYS B O 1
ATOM 1771 N N . ASP B 1 108 ? -12.094 -16.844 -13.977 1 78.75 108 ASP B N 1
ATOM 1772 C CA . ASP B 1 108 ? -11.961 -17.094 -15.406 1 78.75 108 ASP B CA 1
ATOM 1773 C C . ASP B 1 108 ? -10.984 -18.234 -15.672 1 78.75 108 ASP B C 1
ATOM 1775 O O . ASP B 1 108 ? -11.203 -19.062 -16.562 1 78.75 108 ASP B O 1
ATOM 1779 N N . LYS B 1 109 ? -9.938 -18.25 -14.984 1 78.12 109 LYS B N 1
ATOM 1780 C CA . LYS B 1 109 ? -8.93 -19.297 -15.148 1 78.12 109 LYS B CA 1
ATOM 1781 C C . LYS B 1 109 ? -9.484 -20.656 -14.719 1 78.12 109 LYS B C 1
ATOM 1783 O O . LYS B 1 109 ? -9.203 -21.672 -15.359 1 78.12 109 LYS B O 1
ATOM 1788 N N . GLN B 1 110 ? -10.219 -20.594 -13.648 1 77.44 110 GLN B N 1
ATOM 1789 C CA . GLN B 1 110 ? -10.812 -21.844 -13.172 1 77.44 110 GLN B CA 1
ATOM 1790 C C . GLN B 1 110 ? -11.875 -22.344 -14.141 1 77.44 110 GLN B C 1
ATOM 1792 O O . GLN B 1 110 ? -12.039 -23.562 -14.312 1 77.44 110 GLN B O 1
ATOM 1797 N N . GLU B 1 111 ? -12.555 -21.391 -14.742 1 70.38 111 GLU B N 1
ATOM 1798 C CA . GLU B 1 111 ? -13.617 -21.781 -15.664 1 70.38 111 GLU B CA 1
ATOM 1799 C C . GLU B 1 111 ? -13.078 -21.984 -17.078 1 70.38 111 GLU B C 1
ATOM 1801 O O . GLU B 1 111 ? -13.789 -22.469 -17.953 1 70.38 111 GLU B O 1
ATOM 1806 N N . GLY B 1 112 ? -11.898 -21.812 -17.328 1 62.09 112 GLY B N 1
ATOM 1807 C CA . GLY B 1 112 ? -11.312 -21.984 -18.641 1 62.09 112 GLY B CA 1
ATOM 1808 C C . GLY B 1 112 ? -11.633 -20.859 -19.594 1 62.09 112 GLY B C 1
ATOM 1809 O O . GLY B 1 112 ? -11.672 -21.047 -20.812 1 62.09 112 GLY B O 1
ATOM 1810 N N . ILE B 1 113 ? -12.164 -19.688 -19.031 1 56.66 113 ILE B N 1
ATOM 1811 C CA . ILE B 1 113 ? -12.547 -18.594 -19.922 1 56.66 113 ILE B CA 1
ATOM 1812 C C . ILE B 1 113 ? -11.344 -17.68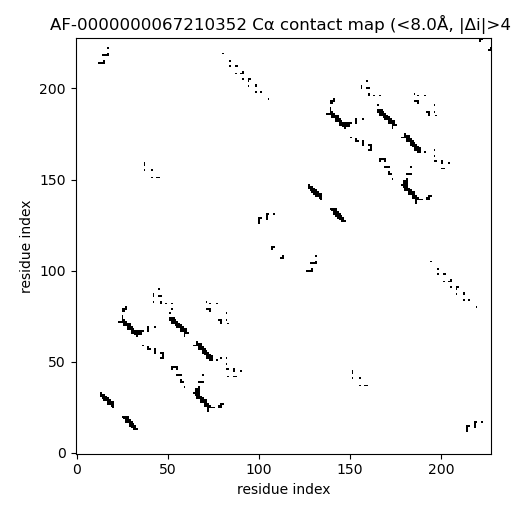8 -20.188 1 56.66 113 ILE B C 1
ATOM 1814 O O . ILE B 1 113 ? -10.711 -17.203 -19.25 1 56.66 113 ILE B O 1
ATOM 1818 N N . GLU B 1 114 ? -10.422 -17.75 -20.938 1 50.5 114 GLU B N 1
ATOM 1819 C CA . GLU B 1 114 ? -9.258 -16.938 -21.281 1 50.5 114 GLU B CA 1
ATOM 1820 C C . GLU B 1 114 ? -9.672 -15.555 -21.781 1 50.5 114 GLU B C 1
ATOM 1822 O O . GLU B 1 114 ? -10.773 -15.383 -22.297 1 50.5 114 GLU B O 1
#

Organism: Canis lupus familiaris (NCBI:txid9615)

pLDDT: mean 80.98, s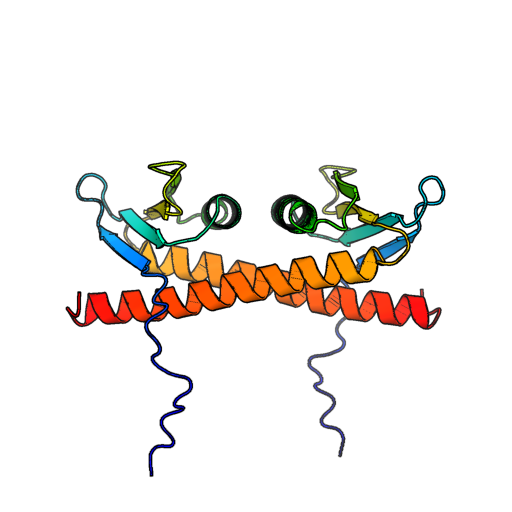td 21.07, range [19.56, 98.44]

Sequence (228 aa):
STLRCHWCQGAIQSRITINKDTKVPNACLFTINKEDHTLGNIIKSQLLKDPQVLFAGYKVPHPLEHKIIIRVQTTPDYSPQEAFTNAITDLISELSLLEERFRVAIKDKQEGIESTLRCHWCQGAIQSRITINKDTKVPNACLFTINKEDHTLGNIIKSQLLKDPQVLFAGYKVPHPLEHKIIIRVQTTPDYSPQEAFTNAITDLISELSLLEERFRVAIKDKQEGIE

Radius of gyration: 19.88 Å; Cα contacts (8 Å, |Δi|>4): 349; chains: 2; bounding box: 49×54×45 Å

InterPro domains:
  IPR008193 DNA-directed RNA polymerase Rpb11, 13-16kDa subunit, conserved site [PS01154] (32-63)
  IPR009025 DNA-directed RNA polymerase, RBP11-like dimerisation domain [PF13656] (28-100)
  IPR022905 DNA-directed RNA polymerase subunit Rpo11-like [MF_00261] (20-102)
  IPR036603 RNA polymerase, RBP11-like subunit [G3DSA:3.30.1360.10] (7-114)
  IPR036603 RNA polymerase, RBP11-like subunit [SSF55257] (15-108)
  IPR037685 RNA polymerase RBP11 [cd06926] (13-102)

Foldseek 3Di:
DPVPVVVPDDPPCQDWDWAADPVDPLKIKIKGFQADPVVQVQLQVLLVVDPQWPDWHKDDPDPVGSMMIIMTHGHPVAHRVNSSVCSVVVVVVVVVVVVVVVVVVVVCVVVVND/DPPPVVVDDDPPCQDWDWADDPVDPLKIKIKGFQADPVVQVQLQVLLVVDPQWPDWHKDDPDPVGSMMIIMTHGDPVDHRVNSSVCSVVVVVVVVVVVVVVVVVVVVCVVVVND

Secondary structure (DSSP, 8-state):
-----TTS-------EEEEE-SSSTTEEEEEEES--HHHHHHHHHHHTTSTTEEEEEEE-S-TTS-EEEEEEEE-TTS-HHHHHHHHHHHHHHHHHHHHHHHHHHHHHHHHT--/-----S----S----EEEEE-SSSTTEEEEEEES--HHHHHHHHHHHTTSTTEEEEEEE-S-TTS-EEEEEEEE-TTS-HHHHHHHHHHHHHHHHHHHHHHHHHHHHHHHHT--

Solvent-accessible surface area (backbone atoms only — not comparable to full-atom values): 12688 Å² total; per-residue (Å²): 138,78,82,65,70,70,87,62,68,79,72,81,58,55,51,44,44,81,42,74,41,89,86,43,80,52,23,32,35,40,33,37,46,74,41,61,69,66,56,45,52,53,47,32,58,48,36,62,70,38,89,57,41,76,41,60,43,60,47,60,86,42,90,85,45,47,36,33,39,37,40,32,26,22,42,92,93,42,55,33,69,56,52,52,52,48,34,48,52,48,51,37,49,53,46,51,50,48,50,53,39,46,53,51,36,53,50,27,60,72,67,68,51,128,137,81,82,66,72,71,88,64,69,82,72,84,56,55,50,45,46,81,40,74,41,88,87,42,79,52,22,30,35,41,33,37,45,72,41,57,68,65,56,46,52,53,47,33,58,48,37,61,71,37,88,57,39,76,43,60,44,60,46,60,86,41,91,86,46,48,35,32,39,36,39,32,25,24,42,91,94,41,56,34,69,57,50,52,51,49,34,50,51,49,50,39,50,53,46,49,52,48,50,53,39,45,55,52,35,52,50,26,59,74,69,68,52,128